Protein AF-A0A2V9JYY7-F1 (afdb_monomer)

Radius of gyration: 28.39 Å; Cα contacts (8 Å, |Δi|>4): 687; chains: 1; bounding box: 59×44×90 Å

Structure (mmCIF, N/CA/C/O backbone):
data_AF-A0A2V9JYY7-F1
#
_entry.id   AF-A0A2V9JYY7-F1
#
loop_
_atom_site.group_PDB
_atom_site.id
_atom_site.type_symbol
_atom_site.label_atom_id
_atom_site.label_alt_id
_atom_site.label_comp_id
_atom_site.label_asym_id
_atom_site.label_entity_id
_atom_site.label_seq_id
_atom_site.pdbx_PDB_ins_code
_atom_site.Cartn_x
_atom_site.Cartn_y
_atom_site.Cartn_z
_atom_site.occupancy
_atom_site.B_iso_or_equiv
_atom_site.auth_seq_id
_atom_site.auth_comp_id
_atom_site.auth_asym_id
_atom_site.auth_atom_id
_atom_site.pdbx_PDB_model_num
ATOM 1 N N . MET A 1 1 ? 20.150 -28.863 -40.008 1.00 50.25 1 MET A N 1
ATOM 2 C CA . MET A 1 1 ? 19.749 -27.794 -40.949 1.00 50.25 1 MET A CA 1
ATOM 3 C C . MET A 1 1 ? 20.993 -27.405 -41.739 1.00 50.25 1 MET A C 1
ATOM 5 O O . MET A 1 1 ? 22.044 -27.310 -41.120 1.00 50.25 1 MET A O 1
ATOM 9 N N . ALA A 1 2 ? 20.924 -27.303 -43.069 1.00 52.47 2 ALA A N 1
ATOM 10 C CA . ALA A 1 2 ? 22.084 -26.937 -43.887 1.00 52.47 2 ALA A CA 1
ATOM 11 C C . ALA A 1 2 ? 22.431 -25.455 -43.668 1.00 52.47 2 ALA A C 1
ATOM 13 O O . ALA A 1 2 ? 21.544 -24.608 -43.713 1.00 52.47 2 ALA A O 1
ATOM 14 N N . VAL A 1 3 ? 23.703 -25.168 -43.395 1.00 55.66 3 VAL A N 1
ATOM 15 C CA . VAL A 1 3 ? 24.223 -23.819 -43.147 1.00 55.66 3 VAL A CA 1
ATOM 16 C C . VAL A 1 3 ? 24.451 -23.151 -44.506 1.00 55.66 3 VAL A C 1
ATOM 18 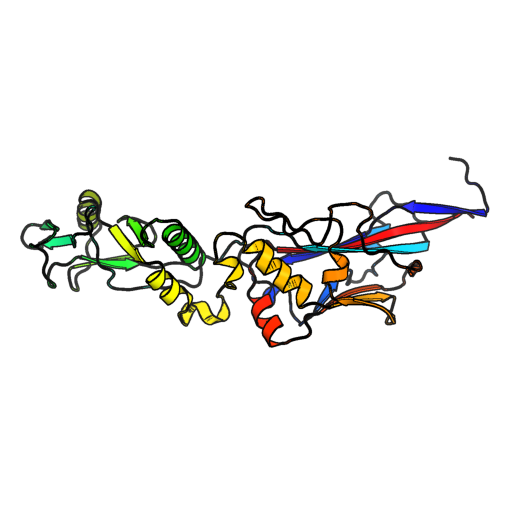O O . VAL A 1 3 ? 25.284 -23.616 -45.282 1.00 55.66 3 VAL A O 1
ATOM 21 N N . VAL A 1 4 ? 23.666 -22.121 -44.838 1.00 58.44 4 VAL A N 1
ATOM 22 C CA . VAL A 1 4 ? 23.800 -21.381 -46.104 1.00 58.44 4 VAL A CA 1
ATOM 23 C C . VAL A 1 4 ? 24.690 -20.165 -45.858 1.00 58.44 4 VAL A C 1
ATOM 25 O O . VAL A 1 4 ? 24.281 -19.228 -45.175 1.00 58.44 4 VAL A O 1
ATOM 28 N N . GLN A 1 5 ? 25.908 -20.192 -46.403 1.00 61.34 5 GLN A N 1
ATOM 29 C CA . GLN A 1 5 ? 26.869 -19.094 -46.270 1.00 61.34 5 GLN A CA 1
ATOM 30 C C . GLN A 1 5 ? 26.318 -17.798 -46.880 1.00 61.34 5 GLN A C 1
ATOM 32 O O . GLN A 1 5 ? 25.716 -17.814 -47.956 1.00 61.34 5 GLN A O 1
ATOM 37 N N . GLY A 1 6 ? 26.537 -16.672 -46.198 1.00 68.19 6 GLY A N 1
ATOM 38 C CA . GLY A 1 6 ? 26.119 -15.345 -46.669 1.00 68.19 6 GLY A CA 1
ATOM 39 C C . GLY A 1 6 ? 24.671 -14.962 -46.341 1.00 68.19 6 GLY A C 1
ATOM 40 O O . GLY A 1 6 ? 24.198 -13.923 -46.799 1.00 68.19 6 GLY A O 1
ATOM 41 N N . VAL A 1 7 ? 23.963 -15.764 -45.541 1.00 74.50 7 VAL A N 1
ATOM 42 C CA . VAL A 1 7 ? 22.634 -15.419 -45.017 1.00 74.50 7 VAL A CA 1
ATOM 43 C C . VAL A 1 7 ? 22.775 -14.819 -43.618 1.00 74.50 7 VAL A C 1
ATOM 45 O O . VAL A 1 7 ? 23.458 -15.374 -42.760 1.00 74.50 7 VAL A O 1
ATOM 48 N N . LYS A 1 8 ? 22.108 -13.687 -43.367 1.00 76.94 8 LYS A N 1
ATOM 49 C CA . LYS A 1 8 ? 21.974 -13.128 -42.017 1.00 76.94 8 LYS A CA 1
ATOM 50 C C . LYS A 1 8 ? 20.770 -13.766 -41.338 1.00 76.94 8 LYS A C 1
ATOM 52 O O . LYS A 1 8 ? 19.627 -13.482 -41.698 1.00 76.94 8 LYS A O 1
ATOM 57 N N . GLU A 1 9 ? 21.026 -14.630 -40.367 1.00 81.44 9 GLU A N 1
ATOM 58 C CA . GLU A 1 9 ? 19.964 -15.221 -39.561 1.00 81.44 9 GLU A CA 1
ATOM 59 C C . GLU A 1 9 ? 19.465 -14.208 -38.529 1.00 81.44 9 GLU A C 1
ATOM 61 O O . GLU A 1 9 ? 20.256 -13.513 -37.884 1.00 81.44 9 GLU A O 1
ATOM 66 N N . ARG A 1 10 ? 18.140 -14.132 -38.380 1.00 84.44 10 ARG A N 1
ATOM 67 C CA . ARG A 1 10 ? 17.458 -13.285 -37.401 1.00 84.44 10 ARG A CA 1
ATOM 68 C C . ARG A 1 10 ? 16.507 -14.142 -36.581 1.00 84.44 10 ARG A C 1
ATOM 70 O O . ARG A 1 10 ? 15.637 -14.797 -37.148 1.00 84.44 10 ARG A O 1
ATOM 77 N N . VAL A 1 11 ? 16.653 -14.105 -35.265 1.00 83.81 11 VAL A N 1
ATOM 78 C CA . VAL A 1 11 ? 15.741 -14.755 -34.322 1.00 83.81 11 VAL A CA 1
ATOM 79 C C . VAL A 1 11 ? 15.045 -13.669 -33.525 1.00 83.81 11 VAL A C 1
ATOM 81 O O . VAL A 1 11 ? 15.706 -12.857 -32.887 1.00 83.81 11 VAL A O 1
ATOM 84 N N . HIS A 1 12 ? 13.717 -13.626 -33.600 1.00 85.81 12 HIS A N 1
ATOM 85 C CA . HIS A 1 12 ? 12.917 -12.720 -32.779 1.00 85.81 12 HIS A CA 1
ATOM 86 C C . HIS A 1 12 ? 12.994 -13.184 -31.324 1.00 85.81 12 HIS A C 1
ATOM 88 O O . HIS A 1 12 ? 12.632 -14.322 -31.029 1.00 85.81 12 HIS A O 1
ATOM 94 N N . LEU A 1 13 ? 13.535 -12.342 -30.446 1.00 82.56 13 LEU A N 1
ATOM 95 C CA . LEU A 1 13 ? 13.724 -12.674 -29.037 1.00 82.56 13 LEU A CA 1
ATOM 96 C C . LEU A 1 13 ? 13.667 -11.385 -28.206 1.00 82.56 13 LEU A C 1
ATOM 98 O O . LEU A 1 13 ? 14.664 -10.662 -28.158 1.00 82.56 13 LEU A O 1
ATOM 102 N N . PRO A 1 14 ? 12.529 -11.072 -27.569 1.00 81.62 14 PRO A N 1
ATOM 103 C CA . PRO A 1 14 ? 12.467 -9.948 -26.650 1.00 81.62 14 PRO A CA 1
ATOM 104 C C . PRO A 1 14 ? 13.328 -10.233 -25.416 1.00 81.62 14 PRO A C 1
ATOM 106 O O . PRO A 1 14 ? 13.355 -11.355 -24.910 1.00 81.62 14 PRO A O 1
ATOM 109 N N . ILE A 1 15 ? 14.003 -9.202 -24.919 1.00 84.19 15 ILE A N 1
ATOM 110 C CA . ILE A 1 15 ? 14.722 -9.235 -23.643 1.00 84.19 15 ILE A CA 1
ATOM 111 C C . ILE A 1 15 ? 13.999 -8.338 -22.646 1.00 84.19 15 ILE A C 1
ATOM 113 O O . ILE A 1 15 ? 13.435 -7.310 -23.027 1.00 84.19 15 ILE A O 1
ATOM 117 N N . TYR A 1 16 ? 14.003 -8.723 -21.376 1.00 84.19 16 TYR A N 1
ATOM 118 C CA . TYR A 1 16 ? 13.342 -7.965 -20.325 1.00 84.19 16 TYR A CA 1
ATOM 119 C C . TYR A 1 16 ? 14.174 -7.937 -19.048 1.00 84.19 16 TYR A C 1
ATOM 121 O O . TYR A 1 16 ? 15.000 -8.821 -18.817 1.00 84.19 16 TYR A O 1
ATOM 129 N N . ASP A 1 17 ? 13.946 -6.906 -18.247 1.00 85.75 17 ASP A N 1
ATOM 130 C CA . ASP A 1 17 ? 14.450 -6.777 -16.885 1.00 85.75 17 ASP A CA 1
ATOM 131 C C . ASP A 1 17 ? 13.384 -6.099 -16.016 1.00 85.75 17 ASP A C 1
ATOM 133 O O . ASP A 1 17 ? 12.489 -5.428 -16.541 1.00 85.75 17 ASP A O 1
ATOM 137 N N . ALA A 1 18 ? 13.452 -6.309 -14.705 1.00 84.19 18 ALA A N 1
ATOM 138 C CA . ALA A 1 18 ? 12.399 -5.949 -13.772 1.00 84.19 18 ALA A CA 1
ATOM 139 C C . ALA A 1 18 ? 12.948 -5.348 -12.475 1.00 84.19 18 ALA A C 1
ATOM 141 O O . ALA A 1 18 ? 13.843 -5.910 -11.848 1.00 84.19 18 ALA A O 1
ATOM 142 N N . ALA A 1 19 ? 12.326 -4.259 -12.033 1.00 88.44 19 ALA A N 1
ATOM 143 C CA . ALA A 1 19 ? 12.411 -3.772 -10.666 1.00 88.44 19 ALA A CA 1
ATOM 144 C C . ALA A 1 19 ? 11.212 -4.327 -9.890 1.00 88.44 19 ALA A C 1
ATOM 146 O O . ALA A 1 19 ? 10.086 -4.326 -10.398 1.00 88.44 19 ALA A O 1
ATOM 147 N N . ARG A 1 20 ? 11.464 -4.832 -8.680 1.00 89.31 20 ARG A N 1
ATOM 148 C CA . ARG A 1 20 ? 10.444 -5.429 -7.817 1.00 89.31 20 ARG A CA 1
ATOM 149 C C . ARG A 1 20 ? 10.484 -4.782 -6.444 1.00 89.31 20 ARG A C 1
ATOM 151 O O . ARG A 1 20 ? 11.510 -4.868 -5.780 1.00 89.31 20 ARG A O 1
ATOM 158 N N . VAL A 1 21 ? 9.344 -4.251 -6.025 1.00 91.56 21 VAL A N 1
ATOM 159 C CA . VAL A 1 21 ? 9.031 -3.932 -4.631 1.00 91.56 21 VAL A CA 1
ATOM 160 C C . VAL A 1 21 ? 8.301 -5.139 -4.051 1.00 91.56 21 VAL A C 1
ATOM 162 O O . VAL A 1 21 ? 7.381 -5.670 -4.690 1.00 91.56 21 VAL A O 1
ATOM 165 N N . LYS A 1 22 ? 8.765 -5.659 -2.915 1.00 94.38 22 LYS A N 1
ATOM 166 C CA . LYS A 1 22 ? 8.118 -6.807 -2.265 1.00 94.38 22 LYS A CA 1
ATOM 167 C C . LYS A 1 22 ? 6.881 -6.340 -1.482 1.00 94.38 22 LYS A C 1
ATOM 169 O O . LYS A 1 22 ? 6.734 -5.141 -1.275 1.00 94.38 22 LYS A O 1
ATOM 174 N N . PRO A 1 23 ? 5.983 -7.260 -1.092 1.00 94.56 23 PRO A N 1
ATOM 175 C CA . PRO A 1 23 ? 4.979 -6.963 -0.072 1.00 94.56 23 PRO A CA 1
ATOM 176 C C . PRO A 1 23 ? 5.594 -6.275 1.145 1.00 94.56 23 PRO A C 1
ATOM 178 O O . PRO A 1 23 ? 6.731 -6.606 1.487 1.00 94.56 23 PRO A O 1
ATOM 181 N N . GLU A 1 24 ? 4.858 -5.345 1.755 1.00 95.31 24 GLU A N 1
ATOM 182 C CA . GLU A 1 24 ? 5.241 -4.603 2.968 1.00 95.31 24 GLU A CA 1
ATOM 183 C C . GLU A 1 24 ? 6.469 -3.679 2.825 1.00 95.31 24 GLU A C 1
ATOM 185 O O . GLU A 1 24 ? 6.762 -2.915 3.738 1.00 95.31 24 GLU A O 1
ATOM 190 N N . GLU A 1 25 ? 7.166 -3.698 1.683 1.00 95.25 25 GLU A N 1
ATOM 191 C CA . GLU A 1 25 ? 8.286 -2.802 1.377 1.00 95.25 25 GLU A CA 1
ATOM 192 C C . GL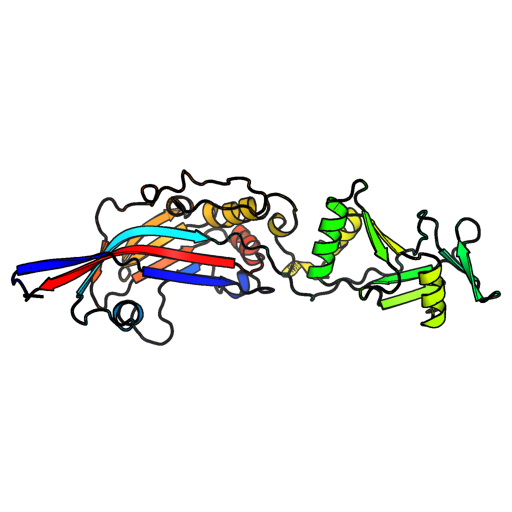U A 1 25 ? 7.796 -1.597 0.565 1.00 95.25 25 GLU A C 1
ATOM 194 O O . GLU A 1 25 ? 6.918 -1.712 -0.301 1.00 95.25 25 GLU A O 1
ATOM 199 N N . GLN A 1 26 ? 8.418 -0.443 0.792 1.00 94.50 26 GLN A N 1
ATOM 200 C CA . GLN A 1 26 ? 8.180 0.763 0.007 1.00 94.50 26 GLN A CA 1
ATOM 201 C C . GLN A 1 26 ? 9.077 0.831 -1.237 1.00 94.50 26 GLN A C 1
ATOM 203 O O . GLN A 1 26 ? 10.217 0.360 -1.258 1.00 94.50 26 GLN A O 1
ATOM 208 N N . LEU A 1 27 ? 8.610 1.498 -2.295 1.00 92.75 27 LEU A N 1
ATOM 209 C CA . LEU A 1 27 ? 9.392 1.727 -3.510 1.00 92.75 27 LEU A CA 1
ATOM 210 C C . LEU A 1 27 ? 10.687 2.499 -3.207 1.00 92.75 27 LEU A C 1
ATOM 212 O O . LEU A 1 27 ? 11.694 2.275 -3.880 1.00 92.75 27 LEU A O 1
ATOM 216 N N . GLY A 1 28 ? 10.690 3.359 -2.184 1.00 91.38 28 GLY A N 1
ATOM 217 C CA . GLY A 1 28 ? 11.877 4.060 -1.691 1.00 91.38 28 GLY A CA 1
ATOM 218 C C . GLY A 1 28 ? 13.012 3.149 -1.232 1.00 91.38 28 GLY A C 1
ATOM 219 O O . GLY A 1 28 ? 14.169 3.531 -1.371 1.00 91.38 28 GLY A O 1
ATOM 220 N N . GLU A 1 29 ? 12.711 1.929 -0.787 1.00 89.44 29 GLU A N 1
ATOM 221 C CA . GLU A 1 29 ? 13.721 0.937 -0.395 1.00 89.44 29 GLU A CA 1
ATOM 222 C C . GLU A 1 29 ? 14.400 0.273 -1.601 1.00 89.44 29 GLU A C 1
ATOM 224 O O . GLU A 1 29 ? 15.494 -0.276 -1.492 1.00 89.44 29 GLU A O 1
ATOM 229 N N . VAL A 1 30 ? 13.752 0.322 -2.768 1.00 84.62 30 VAL A N 1
ATOM 230 C CA . VAL A 1 30 ? 14.295 -0.166 -4.045 1.00 84.62 30 VAL A CA 1
ATOM 231 C C . VAL A 1 30 ? 14.937 0.980 -4.841 1.00 84.62 30 VAL A C 1
ATOM 233 O O . VAL A 1 30 ? 15.878 0.773 -5.611 1.00 84.62 30 VAL A O 1
ATOM 236 N N . LEU A 1 31 ? 14.431 2.204 -4.666 1.00 81.25 31 LEU A N 1
ATOM 237 C CA . LEU A 1 31 ? 14.920 3.445 -5.264 1.00 81.25 31 LEU A CA 1
ATOM 238 C C . LEU A 1 31 ? 15.978 4.126 -4.377 1.00 81.25 31 LEU A C 1
ATOM 240 O O . LEU A 1 31 ? 15.722 5.171 -3.781 1.00 81.25 31 LEU A O 1
ATOM 244 N N . ASP A 1 32 ? 17.217 3.626 -4.406 1.00 68.62 32 ASP A N 1
ATOM 245 C CA . ASP A 1 32 ? 18.370 4.293 -3.760 1.00 68.62 32 ASP A CA 1
ATOM 246 C C . ASP A 1 32 ? 18.679 5.694 -4.347 1.00 68.62 32 ASP A C 1
ATOM 248 O O . ASP A 1 32 ? 19.473 6.470 -3.810 1.00 68.62 32 ASP A O 1
ATOM 252 N N . SER A 1 33 ? 18.104 6.017 -5.510 1.00 84.00 33 SER A N 1
ATOM 253 C CA . SER A 1 33 ? 18.213 7.311 -6.191 1.00 84.00 33 SER A CA 1
ATOM 254 C C . SER A 1 33 ? 16.910 7.639 -6.918 1.00 84.00 33 SER A C 1
ATOM 256 O O . SER A 1 33 ? 16.036 6.791 -7.035 1.00 84.00 33 SER A O 1
ATOM 258 N N . ASN A 1 34 ? 16.813 8.817 -7.531 1.00 90.88 34 ASN A N 1
ATOM 259 C CA . ASN A 1 34 ? 15.686 9.208 -8.386 1.00 90.88 34 ASN A CA 1
ATOM 260 C C . ASN A 1 34 ? 15.573 8.417 -9.714 1.00 90.88 34 ASN A C 1
ATOM 262 O O . ASN A 1 34 ? 14.947 8.889 -10.660 1.00 90.88 34 ASN A O 1
ATOM 266 N N . THR A 1 35 ? 16.241 7.268 -9.834 1.00 92.00 35 THR A N 1
ATOM 267 C CA . THR A 1 35 ? 16.414 6.522 -11.082 1.00 92.00 35 THR A CA 1
ATOM 268 C C . THR A 1 35 ? 16.312 5.017 -10.838 1.00 92.00 35 THR A C 1
ATOM 270 O O . THR A 1 35 ? 17.168 4.439 -10.167 1.00 92.00 35 THR A O 1
ATOM 273 N N . LEU A 1 36 ? 15.338 4.362 -11.475 1.00 91.38 36 LEU A N 1
ATOM 274 C CA . LEU A 1 36 ? 15.331 2.908 -11.656 1.00 91.38 36 LEU A CA 1
ATOM 275 C C . LEU A 1 36 ? 16.246 2.559 -12.820 1.00 91.38 36 LEU A C 1
ATOM 277 O O . LEU A 1 36 ? 16.083 3.077 -13.927 1.00 91.38 36 LEU A O 1
ATOM 281 N N . LYS A 1 37 ? 17.195 1.660 -12.587 1.00 90.81 37 LYS A N 1
ATOM 282 C CA . LYS A 1 37 ? 18.128 1.210 -13.616 1.00 90.81 37 LYS A CA 1
ATOM 283 C C . LYS A 1 37 ? 17.818 -0.230 -13.983 1.00 90.81 37 LYS A C 1
ATOM 285 O O . LYS A 1 37 ? 17.763 -1.100 -13.125 1.00 90.81 37 LYS A O 1
ATOM 290 N N . PHE A 1 38 ? 17.698 -0.468 -15.278 1.00 89.06 38 PHE A N 1
ATOM 291 C CA . PHE A 1 38 ? 17.425 -1.768 -15.867 1.00 89.06 38 PHE A CA 1
ATOM 292 C C . PHE A 1 38 ? 18.591 -2.201 -16.737 1.00 89.06 38 PHE A C 1
ATOM 294 O O . PHE A 1 38 ? 19.336 -1.396 -17.313 1.00 89.06 38 PHE A O 1
ATOM 301 N N . PHE A 1 39 ? 18.730 -3.510 -16.847 1.00 86.31 39 PHE A N 1
ATOM 302 C CA . PHE A 1 39 ? 19.825 -4.199 -17.490 1.00 86.31 39 PHE A CA 1
ATOM 303 C C . PHE A 1 39 ? 21.172 -3.800 -16.882 1.00 86.31 39 PHE A C 1
ATOM 305 O O . PHE A 1 39 ? 22.168 -3.810 -17.586 1.00 86.31 39 PHE A O 1
ATOM 312 N N . VAL A 1 40 ? 21.250 -3.386 -15.611 1.00 77.75 40 VAL A N 1
ATOM 313 C CA . VAL A 1 40 ? 22.488 -3.002 -14.898 1.00 77.75 40 VAL A CA 1
ATOM 314 C C . VAL A 1 40 ? 23.032 -4.173 -14.083 1.00 77.75 40 VAL A C 1
ATOM 316 O O . VAL A 1 40 ? 22.722 -4.320 -12.918 1.00 77.75 40 VAL A O 1
ATOM 319 N N . ASP A 1 41 ? 23.820 -5.015 -14.751 1.00 64.75 41 ASP A N 1
ATOM 320 C CA . ASP A 1 41 ? 24.774 -6.002 -14.207 1.00 64.75 41 ASP A CA 1
ATOM 321 C C . ASP A 1 41 ? 24.683 -6.335 -12.696 1.00 64.75 41 ASP A C 1
ATOM 323 O O . ASP A 1 41 ? 25.145 -5.583 -11.836 1.00 64.75 41 ASP A O 1
ATOM 327 N N . VAL A 1 42 ? 24.182 -7.536 -12.395 1.00 51.94 42 VAL A N 1
ATOM 328 C CA . VAL A 1 42 ? 24.291 -8.184 -11.085 1.00 51.94 42 VAL A CA 1
ATOM 329 C C . VAL A 1 42 ? 25.521 -9.102 -11.152 1.00 51.94 42 VAL A C 1
ATOM 331 O O . VAL A 1 42 ? 25.460 -10.174 -11.748 1.00 51.94 42 VAL A O 1
ATOM 334 N N . GLN A 1 43 ? 26.635 -8.693 -10.534 1.00 45.81 43 GLN A N 1
ATOM 335 C CA . GLN A 1 43 ? 27.860 -9.500 -10.341 1.00 45.81 43 GLN A CA 1
ATOM 336 C C . GLN A 1 43 ? 28.828 -9.665 -11.539 1.00 45.81 43 GLN A C 1
ATOM 338 O O . GLN A 1 43 ? 29.356 -10.753 -11.778 1.00 45.81 43 GLN A O 1
ATOM 343 N N . GLY A 1 44 ? 29.180 -8.578 -12.228 1.00 41.28 44 GLY A N 1
ATOM 344 C CA . GLY A 1 44 ? 30.396 -8.521 -13.054 1.00 41.28 44 GLY A CA 1
ATOM 345 C C . GLY A 1 44 ? 30.319 -9.290 -14.376 1.00 41.28 44 GLY A C 1
ATOM 346 O O . GLY A 1 44 ? 31.343 -9.778 -14.862 1.00 41.28 44 GLY A O 1
ATOM 347 N N . LYS A 1 45 ? 29.124 -9.399 -14.967 1.00 41.28 45 LYS A N 1
ATOM 348 C CA . LYS A 1 45 ? 28.923 -9.882 -16.338 1.00 41.28 45 LYS A CA 1
ATOM 349 C C . LYS A 1 45 ? 28.197 -8.822 -17.160 1.00 41.28 45 LYS A C 1
ATOM 351 O O . LYS A 1 45 ? 27.057 -8.453 -16.889 1.00 41.28 45 LYS A O 1
ATOM 356 N N . THR A 1 46 ? 28.795 -8.405 -18.272 1.00 42.41 46 THR A N 1
ATOM 357 C CA . THR A 1 46 ? 28.137 -7.477 -19.198 1.00 42.41 46 THR A CA 1
ATOM 358 C C . THR A 1 46 ? 26.933 -8.129 -19.897 1.00 42.41 46 THR A C 1
ATOM 360 O O . THR A 1 46 ? 27.091 -8.931 -20.817 1.00 42.41 46 THR A O 1
ATOM 363 N N . LYS A 1 47 ? 25.729 -7.769 -19.434 1.00 52.19 47 LYS A N 1
ATOM 364 C CA . LYS A 1 47 ? 24.487 -7.294 -20.107 1.00 52.19 47 LYS A CA 1
ATOM 365 C C . LYS A 1 47 ? 23.923 -7.942 -21.386 1.00 52.19 47 LYS A C 1
ATOM 367 O O . LYS A 1 47 ? 22.738 -7.789 -21.653 1.00 52.19 47 LYS A O 1
ATOM 372 N N . LEU A 1 48 ? 24.693 -8.707 -22.146 1.00 50.03 48 LEU A N 1
ATOM 373 C CA . LEU A 1 48 ? 24.211 -9.595 -23.214 1.00 50.03 48 LEU A CA 1
ATOM 374 C C . LEU A 1 48 ? 24.639 -11.043 -22.947 1.00 50.03 48 LEU A C 1
ATOM 376 O O . LEU A 1 48 ? 23.977 -11.962 -23.403 1.00 50.03 48 LEU A O 1
ATOM 380 N N . GLU A 1 49 ? 25.693 -11.291 -22.167 1.00 45.81 49 GLU A N 1
ATOM 381 C CA . GLU A 1 49 ? 26.176 -12.656 -21.918 1.00 45.81 49 GLU A CA 1
ATOM 382 C C . GLU A 1 49 ? 25.231 -13.478 -21.033 1.00 45.81 49 GLU A C 1
ATOM 384 O O . GLU A 1 49 ? 24.983 -14.638 -21.339 1.00 45.81 49 GLU A O 1
ATOM 389 N N . THR A 1 50 ? 24.633 -12.896 -19.993 1.00 48.25 50 THR A N 1
ATOM 390 C CA . THR A 1 50 ? 23.672 -13.594 -19.118 1.00 48.25 50 THR A CA 1
ATOM 391 C C . THR A 1 50 ? 22.332 -13.872 -19.802 1.00 48.25 50 THR A C 1
ATOM 393 O O . THR A 1 50 ? 21.772 -14.946 -19.603 1.00 48.25 50 THR A O 1
ATOM 396 N N . ASN A 1 51 ? 21.859 -12.964 -20.664 1.00 46.62 51 ASN A N 1
ATOM 397 C CA . ASN A 1 51 ? 20.580 -13.115 -21.373 1.00 46.62 51 ASN A CA 1
ATOM 398 C C . ASN A 1 51 ? 20.700 -13.864 -22.717 1.00 46.62 51 ASN A C 1
ATOM 400 O O . ASN A 1 51 ? 19.731 -14.476 -23.154 1.00 46.62 51 ASN A O 1
ATOM 404 N N . LEU A 1 52 ? 21.878 -13.889 -23.359 1.00 49.56 52 LEU A N 1
ATOM 405 C CA . LEU A 1 52 ? 22.115 -14.643 -24.603 1.00 49.56 52 LEU A CA 1
ATOM 406 C C . LEU A 1 52 ? 22.787 -16.000 -24.417 1.00 49.56 52 LEU A C 1
ATOM 408 O O . LEU A 1 52 ? 22.796 -16.789 -25.358 1.00 49.56 52 LEU A O 1
ATOM 412 N N . GLN A 1 53 ? 23.356 -16.284 -23.244 1.00 46.19 53 GLN A N 1
ATOM 413 C CA . GLN A 1 53 ? 23.791 -17.635 -22.871 1.00 46.19 53 GLN A CA 1
ATOM 414 C C . GLN A 1 53 ? 22.768 -18.351 -21.979 1.00 46.19 53 GLN A C 1
ATOM 416 O O . GLN A 1 53 ? 23.097 -19.381 -21.388 1.00 46.19 53 GLN A O 1
ATOM 421 N N . ALA A 1 54 ? 21.527 -17.849 -21.886 1.00 44.72 54 ALA A N 1
ATOM 422 C CA . ALA A 1 54 ? 20.425 -18.626 -21.331 1.00 44.72 54 ALA A CA 1
ATOM 423 C C . ALA A 1 54 ? 20.368 -19.976 -22.071 1.00 44.72 54 ALA A C 1
ATOM 425 O O . ALA A 1 54 ? 20.379 -20.026 -23.306 1.00 44.72 54 ALA A O 1
ATOM 426 N N . ALA A 1 55 ? 20.429 -21.066 -21.304 1.00 39.78 55 ALA A N 1
ATOM 427 C CA . ALA A 1 55 ? 20.710 -22.413 -21.787 1.00 39.78 55 ALA A CA 1
ATOM 428 C C . ALA A 1 55 ? 19.836 -22.791 -23.002 1.00 39.78 55 ALA A C 1
ATOM 430 O O . ALA A 1 55 ? 18.642 -23.040 -22.864 1.00 39.78 55 ALA A O 1
ATOM 431 N N . GLY A 1 56 ? 20.443 -22.827 -24.196 1.00 46.69 56 GLY A N 1
ATOM 432 C CA . GLY A 1 56 ? 19.775 -23.179 -25.458 1.00 46.69 56 GLY A CA 1
ATOM 433 C C . GLY A 1 56 ? 19.937 -22.165 -26.598 1.00 46.69 56 GLY A C 1
ATOM 434 O O . GLY A 1 56 ? 19.688 -22.521 -27.750 1.00 46.69 56 GLY A O 1
ATOM 435 N N . LEU A 1 57 ? 20.394 -20.938 -26.325 1.00 52.00 57 LEU A N 1
ATOM 436 C CA . LEU A 1 57 ? 20.705 -19.949 -27.365 1.00 52.00 57 LEU A CA 1
ATOM 437 C C . LEU A 1 57 ? 22.081 -20.223 -27.999 1.00 52.00 57 LEU A C 1
ATOM 439 O O . LEU A 1 57 ? 23.077 -20.470 -27.319 1.00 52.00 57 LEU A O 1
ATOM 443 N N . LEU A 1 58 ? 22.123 -20.237 -29.335 1.00 51.59 58 LEU A N 1
ATOM 444 C CA . LEU A 1 58 ? 23.309 -20.615 -30.108 1.00 51.59 58 LEU A CA 1
ATOM 445 C C . LEU A 1 58 ? 24.475 -19.633 -29.842 1.00 51.59 58 LEU A C 1
ATOM 447 O O . LEU A 1 58 ? 24.277 -18.424 -29.959 1.00 51.59 58 LEU A O 1
ATOM 451 N N . PRO A 1 59 ? 25.712 -20.110 -29.595 1.00 55.09 59 PRO A N 1
ATOM 452 C CA . PRO A 1 59 ? 26.873 -19.299 -29.179 1.00 55.09 59 PRO A CA 1
ATOM 453 C C . PRO A 1 59 ? 27.406 -18.283 -30.219 1.00 55.09 59 PRO A C 1
ATOM 455 O O . PRO A 1 59 ? 28.474 -17.700 -30.029 1.00 55.09 59 PRO A O 1
ATOM 458 N N . HIS A 1 60 ? 26.678 -18.054 -31.316 1.00 62.38 60 HIS A N 1
ATOM 459 C CA . HIS A 1 60 ? 27.125 -17.316 -32.503 1.00 62.38 60 HIS A CA 1
ATOM 460 C C . HIS A 1 60 ? 26.362 -16.011 -32.775 1.00 62.38 60 HIS A C 1
ATOM 462 O O . HIS A 1 60 ? 26.593 -15.395 -33.812 1.00 62.38 60 HIS A O 1
ATOM 468 N N . PHE A 1 61 ? 25.430 -15.595 -31.915 1.00 64.81 61 PHE A N 1
ATOM 469 C CA . PHE A 1 61 ? 24.754 -14.309 -32.098 1.00 64.81 61 PHE A CA 1
ATOM 470 C C . PHE A 1 61 ? 25.659 -13.135 -31.701 1.00 64.81 61 PHE A C 1
ATOM 472 O O . PHE A 1 61 ? 26.268 -13.148 -30.630 1.00 64.81 61 PHE A O 1
ATOM 479 N N . ASN A 1 62 ? 25.753 -12.137 -32.587 1.00 73.12 62 ASN A N 1
ATOM 480 C CA . ASN A 1 62 ? 26.740 -11.054 -32.497 1.00 73.12 62 ASN A CA 1
ATOM 481 C C . ASN A 1 62 ? 26.124 -9.682 -32.208 1.00 73.12 62 ASN A C 1
ATOM 483 O O . ASN A 1 62 ? 26.808 -8.836 -31.646 1.00 73.12 62 ASN A O 1
ATOM 487 N N . THR A 1 63 ? 24.858 -9.458 -32.563 1.00 83.38 63 THR A N 1
ATOM 488 C CA . THR A 1 63 ? 24.211 -8.149 -32.394 1.00 83.38 63 THR A CA 1
ATOM 489 C C . THR A 1 63 ? 22.732 -8.340 -32.076 1.00 83.38 63 THR A C 1
ATOM 491 O O . THR A 1 63 ? 22.063 -9.155 -32.725 1.00 83.38 63 THR A O 1
ATOM 494 N N . PHE A 1 64 ? 22.219 -7.572 -31.116 1.00 88.19 64 PHE A N 1
ATOM 495 C CA . PHE A 1 64 ? 20.790 -7.414 -30.870 1.00 88.19 64 PHE A CA 1
ATOM 496 C C . PHE A 1 64 ? 20.273 -6.175 -31.605 1.00 88.19 64 PHE A C 1
ATOM 498 O O . PHE A 1 64 ? 20.795 -5.075 -31.456 1.00 88.19 64 PHE A O 1
ATOM 505 N N . GLU A 1 65 ? 19.255 -6.366 -32.433 1.00 91.00 65 GLU A N 1
ATOM 506 C CA . GLU A 1 65 ? 18.570 -5.317 -33.177 1.00 91.00 65 GLU A CA 1
ATOM 507 C C . GLU A 1 65 ? 17.277 -4.956 -32.437 1.00 91.00 65 GLU A C 1
ATOM 509 O O . GLU A 1 65 ? 16.230 -5.561 -32.688 1.00 91.00 65 GLU A O 1
ATOM 514 N N . ALA A 1 66 ? 17.349 -3.987 -31.523 1.00 90.50 66 ALA A N 1
ATOM 515 C CA . ALA A 1 66 ? 16.192 -3.483 -30.795 1.00 90.50 66 ALA A CA 1
ATOM 516 C C . ALA A 1 66 ? 15.316 -2.639 -31.732 1.00 90.50 66 ALA A C 1
ATOM 518 O O . ALA A 1 66 ? 15.795 -1.732 -32.413 1.00 90.50 66 ALA A O 1
ATOM 519 N N . ARG A 1 67 ? 14.021 -2.945 -31.785 1.00 90.88 67 ARG A N 1
ATOM 520 C CA . ARG A 1 67 ? 13.048 -2.295 -32.678 1.00 90.88 67 ARG A CA 1
ATOM 521 C C . ARG A 1 67 ? 11.891 -1.638 -31.950 1.00 90.88 67 ARG A C 1
ATOM 523 O O . ARG A 1 67 ? 11.192 -0.820 -32.545 1.00 90.88 67 ARG A O 1
ATOM 530 N N . ALA A 1 68 ? 11.655 -2.030 -30.711 1.00 88.69 68 ALA A N 1
ATOM 531 C CA . ALA A 1 68 ? 10.576 -1.509 -29.903 1.00 88.69 68 ALA A CA 1
ATOM 532 C C . ALA A 1 68 ? 10.936 -1.600 -28.421 1.00 88.69 68 ALA A C 1
ATOM 534 O O . ALA A 1 68 ? 11.743 -2.440 -28.018 1.00 88.69 68 ALA A O 1
ATOM 535 N N . MET A 1 69 ? 10.310 -0.748 -27.617 1.00 87.38 69 MET A N 1
ATOM 536 C CA . MET A 1 69 ? 10.437 -0.764 -26.162 1.00 87.38 69 MET A CA 1
ATOM 537 C C . MET A 1 69 ? 9.064 -0.659 -25.513 1.00 87.38 69 MET A C 1
ATOM 539 O O . MET A 1 69 ? 8.184 0.036 -26.023 1.00 87.38 69 MET A O 1
ATOM 543 N N . ARG A 1 70 ? 8.900 -1.361 -24.392 1.00 84.38 70 ARG A N 1
ATOM 544 C CA . ARG A 1 70 ? 7.719 -1.300 -23.533 1.00 84.38 70 ARG A CA 1
ATOM 545 C C . ARG A 1 70 ? 8.135 -1.113 -22.088 1.00 84.38 70 ARG A C 1
ATOM 547 O O . ARG A 1 70 ? 9.110 -1.728 -21.658 1.00 84.38 70 ARG A O 1
ATOM 554 N N . VAL A 1 71 ? 7.349 -0.330 -21.365 1.00 83.62 71 VAL A N 1
ATOM 555 C CA . VAL A 1 71 ? 7.372 -0.281 -19.904 1.00 83.62 71 VAL A CA 1
ATOM 556 C C . VAL A 1 71 ? 6.048 -0.855 -19.423 1.00 83.62 71 VAL A C 1
ATOM 558 O O . VAL A 1 71 ? 4.989 -0.416 -19.864 1.00 83.62 71 VAL A O 1
ATOM 561 N N . VAL A 1 72 ? 6.113 -1.873 -18.575 1.00 79.06 72 VAL A N 1
ATOM 562 C CA . VAL A 1 72 ? 4.946 -2.510 -17.960 1.00 79.06 72 VAL A CA 1
ATOM 563 C C . VAL A 1 72 ? 5.039 -2.266 -16.469 1.00 79.06 72 VAL A C 1
ATOM 565 O O . VAL A 1 72 ? 6.109 -2.425 -15.894 1.00 79.06 72 VAL A O 1
ATOM 568 N N . VAL A 1 73 ? 3.936 -1.886 -15.848 1.00 80.75 73 VAL A N 1
ATOM 569 C CA . VAL A 1 73 ? 3.853 -1.714 -14.402 1.00 80.75 73 VAL A CA 1
ATOM 570 C C . VAL A 1 73 ? 2.670 -2.542 -13.931 1.00 80.75 73 VAL A C 1
ATOM 572 O O . VAL A 1 73 ? 1.610 -2.493 -14.555 1.00 80.75 73 VAL A O 1
ATOM 575 N N . SER A 1 74 ? 2.865 -3.346 -12.894 1.00 76.62 74 SER A N 1
ATOM 576 C CA . SER A 1 74 ? 1.797 -4.166 -12.334 1.00 76.62 74 SER A CA 1
ATOM 577 C C . SER A 1 74 ? 0.806 -3.335 -11.530 1.00 76.62 74 SER A C 1
ATOM 579 O O . SER A 1 74 ? 1.190 -2.382 -10.860 1.00 76.62 74 SER A O 1
ATOM 581 N N . ASP A 1 75 ? -0.440 -3.780 -11.531 1.00 73.69 75 ASP A N 1
ATOM 582 C CA . ASP A 1 75 ? -1.575 -3.251 -10.776 1.00 73.69 75 ASP A CA 1
ATOM 583 C C . ASP A 1 75 ? -1.936 -4.132 -9.569 1.00 73.69 75 ASP A C 1
ATOM 585 O O . ASP A 1 75 ? -3.082 -4.126 -9.131 1.00 73.69 75 ASP A O 1
ATOM 589 N N . LEU A 1 76 ? -0.980 -4.922 -9.067 1.00 80.75 76 LEU A N 1
ATOM 590 C CA . LEU A 1 76 ? -1.220 -5.814 -7.935 1.00 80.75 76 LEU A CA 1
ATOM 591 C C . LEU A 1 76 ? -1.642 -5.001 -6.696 1.00 80.75 76 LEU A C 1
ATOM 593 O O . LEU A 1 76 ? -1.103 -3.908 -6.486 1.00 80.75 76 LEU A O 1
ATOM 597 N N . PRO A 1 77 ? -2.575 -5.526 -5.886 1.00 84.44 77 PRO A N 1
ATOM 598 C CA . PRO A 1 77 ? -3.008 -4.859 -4.669 1.00 84.44 77 PRO A CA 1
ATOM 599 C C . PRO A 1 77 ? -1.836 -4.780 -3.692 1.00 84.44 77 PRO A C 1
ATOM 601 O O . PRO A 1 77 ? -1.028 -5.706 -3.607 1.00 84.44 77 PRO A O 1
ATOM 604 N N . ALA A 1 78 ? -1.722 -3.643 -3.012 1.00 90.69 78 ALA A N 1
ATOM 605 C CA . ALA A 1 78 ? -0.650 -3.390 -2.062 1.00 90.69 78 ALA A CA 1
ATOM 606 C C . ALA A 1 78 ? -0.827 -4.238 -0.797 1.00 90.69 78 ALA A C 1
ATOM 608 O O . ALA A 1 78 ? -1.949 -4.519 -0.382 1.00 90.69 78 ALA A O 1
ATOM 609 N N . GLU A 1 79 ? 0.288 -4.606 -0.178 1.00 93.00 79 GLU A N 1
ATOM 610 C CA . GLU A 1 79 ? 0.343 -5.256 1.127 1.00 93.00 79 GLU A CA 1
ATOM 611 C C . GLU A 1 79 ? 1.123 -4.331 2.066 1.00 93.00 79 GLU A C 1
ATOM 613 O O . GLU A 1 79 ? 2.240 -3.913 1.744 1.00 93.00 79 GLU A O 1
ATOM 618 N N . PHE A 1 80 ? 0.522 -3.990 3.204 1.00 95.44 80 PHE A N 1
ATOM 619 C CA . PHE A 1 80 ? 1.080 -3.043 4.16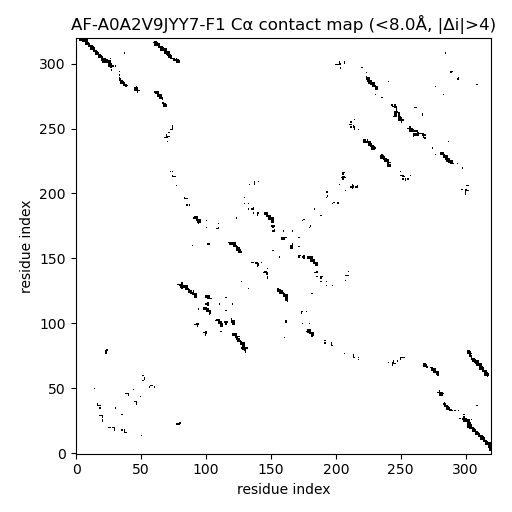7 1.00 95.44 80 PHE A CA 1
ATOM 620 C C . PHE A 1 80 ? 1.665 -3.782 5.375 1.00 95.44 80 PHE A C 1
ATOM 622 O O . PHE A 1 80 ? 1.126 -4.818 5.766 1.00 95.44 80 PHE A O 1
ATOM 629 N N . PRO A 1 81 ? 2.748 -3.271 5.981 1.00 95.75 81 PRO A N 1
ATOM 630 C CA . PRO A 1 81 ? 3.296 -3.849 7.199 1.00 95.75 81 PRO A CA 1
ATOM 631 C C . PRO A 1 81 ? 2.325 -3.688 8.379 1.00 95.75 81 PRO A C 1
ATOM 633 O O . PRO A 1 81 ? 1.542 -2.742 8.439 1.00 95.75 81 PRO A O 1
ATOM 636 N N . ALA A 1 82 ? 2.426 -4.582 9.363 1.00 93.88 82 ALA A N 1
ATOM 637 C CA . ALA A 1 82 ? 1.711 -4.441 10.636 1.00 93.88 82 ALA A CA 1
ATOM 638 C C . ALA A 1 82 ? 2.311 -3.346 11.542 1.00 93.88 82 ALA A C 1
ATOM 640 O O . ALA A 1 82 ? 1.680 -2.916 12.495 1.00 93.88 82 ALA A O 1
ATOM 641 N N . GLU A 1 83 ? 3.533 -2.897 11.258 1.00 92.31 83 GLU A N 1
ATOM 642 C CA . GLU A 1 83 ? 4.231 -1.852 12.007 1.00 92.31 83 GLU A CA 1
ATOM 643 C C . GLU A 1 83 ? 4.468 -0.632 11.110 1.00 92.31 83 GLU A C 1
ATOM 645 O O . GLU A 1 83 ? 4.722 -0.804 9.913 1.00 92.31 83 GLU A O 1
ATOM 650 N N . PRO A 1 84 ? 4.476 0.594 11.658 1.00 92.44 84 PRO A N 1
ATOM 651 C CA . PRO A 1 84 ? 4.225 0.952 13.054 1.00 92.44 84 PRO A CA 1
ATOM 652 C C . PRO A 1 84 ? 2.747 0.790 13.438 1.00 92.44 84 PRO A C 1
ATOM 654 O O . PRO A 1 84 ? 1.891 0.604 12.572 1.00 92.44 84 PRO A O 1
ATOM 657 N N . THR A 1 85 ? 2.460 0.866 14.737 1.00 93.31 85 THR A N 1
ATOM 658 C CA . THR A 1 85 ? 1.099 0.815 15.278 1.00 93.31 85 THR A CA 1
ATOM 659 C C . THR A 1 85 ? 0.646 2.175 15.814 1.00 93.31 85 THR A C 1
ATOM 661 O O . THR A 1 85 ? 1.443 2.955 16.342 1.00 93.31 85 THR A O 1
ATOM 664 N N . ALA A 1 86 ? -0.650 2.463 15.697 1.00 92.88 86 ALA A N 1
ATOM 665 C CA . ALA A 1 86 ? -1.305 3.566 16.393 1.00 92.88 86 ALA A CA 1
ATOM 666 C C . ALA A 1 86 ? -2.153 3.035 17.547 1.00 92.88 86 ALA A C 1
ATOM 668 O O . ALA A 1 86 ? -2.880 2.050 17.401 1.00 92.88 86 ALA A O 1
ATOM 669 N N . THR A 1 87 ? -2.073 3.717 18.691 1.00 93.31 87 THR A N 1
ATOM 670 C CA . THR A 1 87 ? -2.734 3.299 19.931 1.00 93.31 87 THR A CA 1
ATOM 671 C C . THR A 1 87 ? -3.742 4.342 20.412 1.00 93.31 87 THR A C 1
ATOM 673 O O . THR A 1 87 ? -3.432 5.121 21.319 1.00 93.31 87 THR A O 1
ATOM 676 N N . PRO A 1 88 ? -4.935 4.440 19.802 1.00 91.25 88 PRO A N 1
ATOM 677 C CA . PRO A 1 88 ? -5.975 5.296 20.344 1.00 91.25 88 PRO A CA 1
ATOM 678 C C . PRO A 1 88 ? -6.472 4.717 21.673 1.00 91.25 88 PRO A C 1
ATOM 680 O O . PRO A 1 88 ? -6.990 3.600 21.760 1.00 91.25 88 PRO A O 1
ATOM 683 N N . ASP A 1 89 ? -6.298 5.516 22.717 1.00 92.75 89 ASP A N 1
ATOM 684 C CA . ASP A 1 89 ? -6.698 5.182 24.075 1.00 92.75 89 ASP A CA 1
ATOM 685 C C . ASP A 1 89 ? -8.155 5.560 24.351 1.00 92.75 89 ASP A C 1
ATOM 687 O O . ASP A 1 89 ? -8.750 6.403 23.674 1.00 92.75 89 ASP A O 1
ATOM 691 N N . ASP A 1 90 ? -8.709 4.943 25.395 1.00 94.81 90 ASP A N 1
ATOM 692 C CA . ASP A 1 90 ? -9.997 5.294 25.995 1.00 94.81 90 ASP A CA 1
ATOM 693 C C . ASP A 1 90 ? -11.199 5.302 25.027 1.00 94.81 90 ASP A C 1
ATOM 695 O O . ASP A 1 90 ? -12.170 6.042 25.220 1.00 94.81 90 ASP A O 1
ATOM 699 N N . GLN A 1 91 ? -11.186 4.431 24.015 1.00 97.25 91 GLN A N 1
ATOM 700 C CA . GLN A 1 91 ? -12.286 4.304 23.062 1.00 97.25 91 GLN A CA 1
ATOM 701 C C . GLN A 1 91 ? -13.552 3.787 23.760 1.00 97.25 91 GLN A C 1
ATOM 703 O O . GLN A 1 91 ? -13.488 2.795 24.493 1.00 97.25 91 GLN A O 1
ATOM 708 N N . PRO A 1 92 ? -14.715 4.439 23.584 1.00 97.12 92 PRO A N 1
ATOM 709 C CA . PRO A 1 92 ? -15.935 4.047 24.275 1.00 97.12 92 PRO A CA 1
AT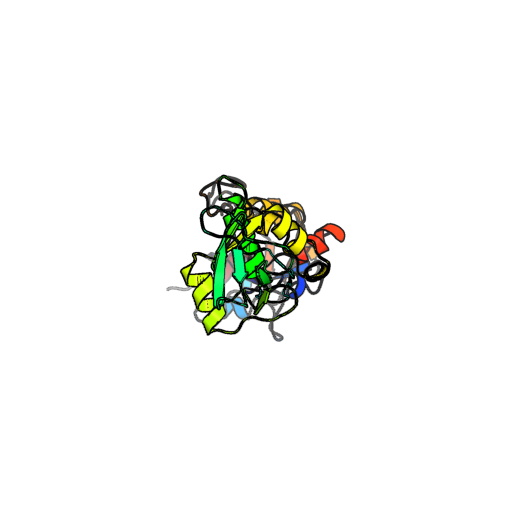OM 710 C C . PRO A 1 92 ? -16.448 2.701 23.759 1.00 97.12 92 PRO A C 1
ATOM 712 O O . PRO A 1 92 ? -16.610 2.506 22.556 1.00 97.12 92 PRO A O 1
ATOM 715 N N . VAL A 1 93 ? -16.779 1.791 24.678 1.00 97.75 93 VAL A N 1
ATOM 716 C CA . VAL A 1 93 ? -17.399 0.510 24.321 1.00 97.75 93 VAL A CA 1
ATOM 717 C C . VAL A 1 93 ? -18.921 0.646 24.365 1.00 97.75 93 VAL A C 1
ATOM 719 O O . VAL A 1 93 ? -19.496 1.106 25.359 1.00 97.75 93 VAL A O 1
ATOM 722 N N . THR A 1 94 ? -19.588 0.229 23.292 1.00 97.81 94 THR A N 1
ATOM 723 C CA . THR A 1 94 ? -21.047 0.281 23.129 1.00 97.81 94 THR A CA 1
ATOM 724 C C . THR A 1 94 ? -21.645 -1.112 22.920 1.00 97.81 94 THR A C 1
ATOM 726 O O . THR A 1 94 ? -20.913 -2.075 22.702 1.00 97.81 94 THR A O 1
ATOM 729 N N . ASP A 1 95 ? -22.964 -1.249 23.078 1.00 96.62 95 ASP A N 1
ATOM 730 C CA . ASP A 1 95 ? -23.712 -2.465 22.742 1.00 96.62 95 ASP A CA 1
ATOM 731 C C . ASP A 1 95 ? -24.158 -2.476 21.268 1.00 96.62 95 ASP A C 1
ATOM 733 O O . ASP A 1 95 ? -23.903 -1.543 20.511 1.00 96.62 95 ASP A O 1
ATOM 737 N N . GLY A 1 96 ? -24.868 -3.527 20.848 1.00 93.31 96 GLY A N 1
ATOM 738 C CA . GLY A 1 96 ? -25.378 -3.649 19.475 1.00 93.31 96 GLY A CA 1
ATOM 739 C C . GLY A 1 96 ? -26.428 -2.606 19.052 1.00 93.31 96 GLY A C 1
ATOM 740 O O . GLY A 1 96 ? -26.792 -2.589 17.881 1.00 93.31 96 GLY A O 1
ATOM 741 N N . ASP A 1 97 ? -26.917 -1.762 19.971 1.00 94.81 97 ASP A N 1
ATOM 742 C CA . ASP A 1 97 ? -27.793 -0.616 19.682 1.00 94.81 97 ASP A CA 1
ATOM 743 C C . ASP A 1 97 ? -27.036 0.731 19.818 1.00 94.81 97 ASP A C 1
ATOM 745 O O . ASP A 1 97 ? -27.671 1.773 20.023 1.00 94.81 97 ASP A O 1
ATOM 749 N N . ASP A 1 98 ? -25.699 0.706 19.799 1.00 95.31 98 ASP A N 1
ATOM 750 C CA . ASP A 1 98 ? -24.790 1.848 19.982 1.00 95.31 98 ASP A CA 1
ATOM 751 C C . ASP A 1 98 ? -24.990 2.594 21.316 1.00 95.31 98 ASP A C 1
ATOM 753 O O . ASP A 1 98 ? -24.698 3.787 21.457 1.00 95.31 98 ASP A O 1
ATOM 757 N N . LYS A 1 99 ? -25.507 1.908 22.345 1.00 96.19 99 LYS A N 1
ATOM 758 C CA . LYS A 1 99 ? -25.622 2.483 23.692 1.00 96.19 99 LYS A CA 1
ATOM 759 C C . LYS A 1 99 ? -24.336 2.218 24.458 1.00 96.19 99 LYS A C 1
ATOM 761 O O . LYS A 1 99 ? -23.821 1.105 24.401 1.00 96.19 99 LYS A O 1
ATOM 766 N N . PRO A 1 100 ? -23.846 3.181 25.257 1.00 96.62 100 PRO A N 1
ATOM 767 C CA . PRO A 1 100 ? -22.644 2.966 26.047 1.00 96.62 100 PRO A CA 1
ATOM 768 C C . PRO A 1 100 ? -22.829 1.776 26.991 1.00 96.62 100 PRO A C 1
ATOM 770 O O . PRO A 1 100 ? -23.904 1.600 27.587 1.00 96.62 100 PRO A O 1
ATOM 773 N N . LEU A 1 101 ? -21.764 0.991 27.137 1.00 97.38 101 LEU A N 1
ATOM 774 C CA . LEU A 1 101 ? -21.646 -0.066 28.127 1.00 97.38 101 LEU A CA 1
ATOM 775 C C . LEU A 1 101 ? -20.927 0.444 29.374 1.00 97.38 101 LEU A C 1
ATOM 777 O O . LEU A 1 101 ? -20.030 1.287 29.336 1.00 97.38 101 LEU A O 1
ATOM 781 N N . GLY A 1 102 ? -21.335 -0.095 30.515 1.00 97.00 102 GLY A N 1
ATOM 782 C CA . GLY A 1 102 ? -20.668 0.112 31.784 1.00 97.00 102 GLY A CA 1
ATOM 783 C C . GLY A 1 102 ? -20.533 -1.179 32.576 1.00 97.00 102 GLY A C 1
ATOM 784 O O . GLY A 1 102 ? -21.243 -2.150 32.325 1.00 97.00 102 GLY A O 1
ATOM 785 N N . PHE A 1 103 ? -19.648 -1.192 33.566 1.00 97.06 103 PHE A N 1
ATOM 786 C CA . PHE A 1 103 ? -19.470 -2.317 34.478 1.00 97.06 103 PHE A CA 1
ATOM 787 C C . PHE A 1 103 ? -19.736 -1.878 35.916 1.00 97.06 103 PHE A C 1
ATOM 789 O O . PHE A 1 103 ? -19.002 -1.077 36.497 1.00 97.06 103 PHE A O 1
ATOM 796 N N . ASP A 1 104 ? -20.787 -2.415 36.524 1.00 95.81 104 ASP A N 1
ATOM 797 C CA . ASP A 1 104 ? -21.071 -2.173 37.933 1.00 95.81 104 ASP A CA 1
ATOM 798 C C . ASP A 1 104 ? -20.207 -3.096 38.800 1.00 95.81 104 ASP A C 1
ATOM 800 O O . ASP A 1 104 ? -20.472 -4.291 38.937 1.00 95.81 104 ASP A O 1
ATOM 804 N N . THR A 1 105 ? -19.172 -2.527 39.418 1.00 90.19 105 THR A N 1
ATOM 805 C CA . THR A 1 105 ? -18.245 -3.244 40.306 1.00 90.19 105 THR A CA 1
ATOM 806 C C . THR A 1 105 ? -18.905 -3.755 41.588 1.00 90.19 105 THR A C 1
ATOM 808 O O . THR A 1 105 ? -18.402 -4.703 42.190 1.00 90.19 105 THR A O 1
ATOM 811 N N . GLY A 1 106 ? -20.040 -3.181 42.001 1.00 92.31 106 GLY A N 1
ATOM 812 C CA . GLY A 1 106 ? -20.797 -3.632 43.166 1.00 92.31 106 GLY A CA 1
ATOM 813 C C . GLY A 1 106 ? -21.602 -4.902 42.894 1.00 92.31 106 GLY A C 1
ATOM 814 O O . GLY A 1 106 ? -21.721 -5.754 43.776 1.00 92.31 106 GLY A O 1
ATOM 815 N N . THR A 1 107 ? -22.140 -5.048 41.680 1.00 93.56 107 THR A N 1
ATOM 816 C CA . THR A 1 107 ? -22.928 -6.228 41.283 1.00 93.56 107 THR A CA 1
ATOM 817 C C . THR A 1 107 ? -22.163 -7.227 40.416 1.00 93.56 107 THR A C 1
ATOM 819 O O . THR A 1 107 ? -22.618 -8.363 40.272 1.00 93.56 107 THR A O 1
ATOM 822 N N . GLY A 1 108 ? -21.011 -6.835 39.867 1.00 94.12 108 GLY A N 1
ATOM 823 C CA . GLY A 1 108 ? -20.218 -7.639 38.938 1.00 94.12 108 GLY A CA 1
ATOM 824 C C . GLY A 1 108 ? -20.918 -7.860 37.597 1.00 94.12 108 GLY A C 1
ATOM 825 O O . GLY A 1 108 ? -20.773 -8.931 37.012 1.00 94.12 108 GLY A O 1
ATOM 826 N N . LYS A 1 109 ? -21.737 -6.900 37.147 1.00 96.19 109 LYS A N 1
ATOM 827 C CA . LYS A 1 109 ? -22.555 -7.015 35.931 1.00 96.19 109 LYS A CA 1
ATOM 828 C C . LYS A 1 109 ? -22.290 -5.876 34.958 1.00 96.19 109 LYS A C 1
ATOM 830 O O . LYS A 1 109 ? -22.065 -4.739 35.367 1.00 96.19 109 LYS A O 1
ATOM 835 N N . VAL A 1 110 ? -22.421 -6.190 33.673 1.00 96.31 110 VAL A N 1
ATOM 836 C CA . VAL A 1 110 ? -22.492 -5.189 32.607 1.00 96.31 110 VAL A CA 1
ATOM 837 C C . VAL A 1 110 ? -23.853 -4.490 32.666 1.00 96.31 110 VAL A C 1
ATOM 839 O O . VAL A 1 110 ? -24.891 -5.130 32.855 1.00 96.31 110 VAL A O 1
ATOM 842 N N . VAL A 1 111 ? -23.844 -3.168 32.539 1.00 96.69 111 VAL A N 1
ATOM 843 C CA . VAL A 1 111 ? -25.018 -2.291 32.484 1.00 96.69 111 VAL A CA 1
ATOM 844 C C . VAL A 1 111 ? -24.984 -1.488 31.185 1.00 96.69 111 VAL A C 1
ATOM 846 O O . VAL A 1 111 ? -23.906 -1.218 30.667 1.00 96.69 111 VAL A O 1
ATOM 849 N N . THR A 1 112 ? -26.145 -1.102 30.650 1.00 95.88 112 THR A N 1
ATOM 850 C CA . THR A 1 112 ? -26.235 -0.412 29.350 1.00 95.88 112 THR A CA 1
ATOM 851 C C . THR A 1 112 ? -27.061 0.874 29.434 1.00 95.88 112 THR A C 1
ATOM 853 O O . THR A 1 112 ? -27.908 1.045 30.325 1.00 95.88 112 THR A O 1
ATOM 856 N N . GLY A 1 113 ? -26.809 1.803 28.509 1.00 92.44 113 GLY A N 1
ATOM 857 C CA . GLY A 1 113 ? -27.617 3.007 28.314 1.00 92.44 113 GLY A CA 1
ATOM 858 C C . GLY A 1 113 ? -27.628 3.945 29.525 1.00 92.44 113 GLY A C 1
ATOM 859 O O . GLY A 1 113 ? -26.585 4.360 30.019 1.00 92.44 113 GLY A O 1
ATOM 860 N N . THR A 1 114 ? -28.814 4.305 30.028 1.00 92.69 114 THR A N 1
ATOM 861 C CA . THR A 1 114 ? -28.973 5.354 31.060 1.00 92.69 114 THR A CA 1
ATOM 862 C C . THR A 1 114 ? -28.371 5.016 32.425 1.00 92.69 114 THR A C 1
ATOM 864 O O . THR A 1 114 ? -28.291 5.890 33.283 1.00 92.69 114 THR A O 1
ATOM 867 N N . ASN A 1 115 ? -27.990 3.758 32.656 1.00 92.38 115 ASN A N 1
ATOM 868 C CA . ASN A 1 115 ? -27.332 3.329 33.893 1.00 92.38 115 ASN A CA 1
ATOM 869 C C . ASN A 1 115 ? -25.800 3.468 33.828 1.00 92.38 115 ASN A C 1
ATOM 871 O O . ASN A 1 115 ? -25.113 3.179 34.812 1.00 92.38 115 ASN A O 1
ATOM 875 N N . VAL A 1 116 ? -25.267 3.898 32.681 1.00 94.50 116 VAL A N 1
ATOM 876 C CA . VAL A 1 116 ? -23.848 4.191 32.503 1.00 94.50 116 VAL A CA 1
ATOM 877 C C . VAL A 1 116 ? -23.564 5.632 32.915 1.00 94.50 116 VAL A C 1
ATOM 879 O O . VAL A 1 116 ? -24.261 6.578 32.558 1.00 94.50 116 VAL A O 1
ATOM 882 N N . THR A 1 117 ? -22.521 5.782 33.712 1.00 94.69 117 THR A N 1
ATOM 883 C CA . THR A 1 117 ? -21.969 7.017 34.258 1.00 94.69 117 THR A CA 1
ATOM 884 C C . THR A 1 117 ? -20.477 7.048 33.933 1.00 94.69 117 THR A C 1
ATOM 886 O O . THR A 1 117 ? -19.882 6.007 33.674 1.00 94.69 117 THR A O 1
ATOM 889 N N . ALA A 1 118 ? -19.826 8.207 34.030 1.00 90.81 118 ALA A N 1
ATOM 890 C CA . ALA A 1 118 ? -18.381 8.301 33.787 1.00 90.81 118 ALA A CA 1
ATOM 891 C C . ALA A 1 118 ? -17.525 7.411 34.718 1.00 90.81 118 ALA A C 1
ATOM 893 O O . ALA A 1 118 ? -16.394 7.080 34.394 1.00 90.81 118 ALA A O 1
ATOM 894 N N . ALA A 1 119 ? -18.041 7.030 35.894 1.00 93.44 119 ALA A N 1
ATOM 895 C CA . ALA A 1 119 ? -17.303 6.204 36.852 1.00 93.44 119 ALA A CA 1
ATOM 896 C C . ALA A 1 119 ? -17.374 4.701 36.544 1.00 93.44 119 ALA A C 1
ATOM 898 O O . ALA A 1 119 ? -16.544 3.942 37.037 1.00 93.44 119 ALA A O 1
ATOM 899 N N . ASN A 1 120 ? -18.385 4.270 35.789 1.00 95.81 120 ASN A N 1
ATOM 900 C CA . ASN A 1 120 ? -18.581 2.871 35.429 1.00 95.81 120 ASN A CA 1
ATOM 901 C C . ASN A 1 120 ? -18.596 2.641 33.915 1.00 95.81 120 ASN A C 1
ATOM 903 O O . ASN A 1 120 ? -18.858 1.513 33.519 1.00 95.81 120 ASN A O 1
ATOM 907 N N . SER A 1 121 ? -18.339 3.656 33.086 1.00 96.94 121 SER A N 1
ATOM 908 C CA . SER A 1 121 ? -18.218 3.508 31.634 1.00 96.94 121 SER A CA 1
ATOM 909 C C . SER A 1 121 ? -17.038 2.616 31.287 1.00 96.94 121 SER A C 1
ATOM 911 O O . SER A 1 121 ? -15.960 2.770 31.868 1.00 96.94 121 SER A O 1
ATOM 913 N N . ILE A 1 122 ? -17.262 1.697 30.351 1.00 97.88 122 ILE A N 1
ATOM 914 C CA . ILE A 1 122 ? -16.210 0.843 29.817 1.00 97.88 122 ILE A CA 1
ATOM 915 C C . ILE A 1 122 ? -15.536 1.574 28.655 1.00 97.88 122 ILE A C 1
ATOM 917 O O . ILE A 1 122 ? -16.214 2.031 27.732 1.00 97.88 122 ILE A O 1
ATOM 921 N N . THR A 1 123 ? -14.212 1.666 28.709 1.00 98.06 123 THR A N 1
ATOM 922 C CA . THR A 1 123 ? -13.365 2.131 27.608 1.00 98.06 123 THR A CA 1
ATOM 923 C C . THR A 1 123 ? -12.363 1.048 27.227 1.00 98.06 123 THR A C 1
ATOM 925 O O . THR A 1 123 ? -12.123 0.116 27.998 1.00 98.06 123 THR A O 1
ATOM 928 N N . ALA A 1 124 ? -11.794 1.139 26.034 1.00 97.50 124 ALA A N 1
ATOM 929 C CA . ALA A 1 124 ? -10.788 0.211 25.549 1.00 97.50 124 ALA A CA 1
ATOM 930 C C . ALA A 1 124 ? -9.656 0.958 24.841 1.00 97.50 124 ALA A C 1
ATOM 932 O O . ALA A 1 124 ? -9.898 1.922 24.120 1.00 97.50 124 ALA A O 1
ATOM 933 N N . SER A 1 125 ? -8.429 0.492 25.046 1.00 96.88 125 SER A N 1
ATOM 934 C CA . SER A 1 125 ? -7.280 0.882 24.235 1.00 96.88 125 SER A CA 1
ATOM 935 C C . SER A 1 125 ? -7.097 -0.164 23.147 1.00 96.88 125 SER A C 1
ATOM 937 O O . SER A 1 125 ? -7.069 -1.370 23.429 1.00 96.88 125 SER A O 1
ATOM 939 N N . ILE A 1 126 ? -6.978 0.301 21.911 1.00 96.31 126 ILE A N 1
ATOM 940 C CA . ILE A 1 126 ? -6.680 -0.551 20.762 1.00 96.31 126 ILE A CA 1
ATOM 941 C C . ILE A 1 126 ? -5.281 -0.240 20.248 1.00 96.31 126 ILE A C 1
ATOM 943 O O . ILE A 1 126 ? -4.766 0.850 20.466 1.00 96.31 126 ILE A O 1
ATOM 947 N N . GLU A 1 127 ? -4.671 -1.204 19.579 1.00 96.38 127 GLU A N 1
ATOM 948 C CA . GLU A 1 127 ? -3.414 -1.037 18.860 1.00 96.38 127 GLU A CA 1
ATOM 949 C C . GLU A 1 127 ? -3.639 -1.547 17.442 1.00 96.38 127 GLU A C 1
ATOM 951 O O . GLU A 1 127 ? -3.945 -2.724 17.243 1.00 96.38 127 GLU A O 1
ATOM 956 N N . LEU A 1 128 ? -3.538 -0.634 16.481 1.00 96.31 128 LEU A N 1
ATOM 957 C CA . LEU A 1 128 ? -3.802 -0.893 15.074 1.00 96.31 128 LEU A CA 1
ATOM 958 C C . LEU A 1 128 ? -2.507 -0.752 14.289 1.00 96.31 128 LEU A C 1
ATOM 960 O O . LEU A 1 128 ? -1.913 0.328 14.281 1.00 96.31 128 LEU A O 1
ATOM 964 N N . GLY A 1 129 ? -2.084 -1.827 13.626 1.00 96.19 129 GLY A N 1
ATOM 965 C CA . GLY A 1 129 ? -1.018 -1.759 12.635 1.00 96.19 129 GLY A CA 1
ATOM 966 C C . GLY A 1 129 ? -1.446 -1.009 11.381 1.00 96.19 129 GLY A C 1
ATOM 967 O O . GLY A 1 129 ? -2.641 -0.824 11.144 1.00 96.19 129 GLY A O 1
ATOM 968 N N . LEU A 1 130 ? -0.488 -0.600 10.541 1.00 95.81 130 LEU A N 1
ATOM 969 C CA . LEU A 1 130 ? -0.812 0.084 9.283 1.00 95.81 130 LEU A CA 1
ATOM 970 C C . LEU A 1 130 ? -1.737 -0.765 8.392 1.00 95.81 130 LEU A C 1
ATOM 972 O O . LEU A 1 130 ? -2.706 -0.233 7.857 1.00 95.81 130 LEU A O 1
ATOM 976 N N . SER A 1 131 ? -1.488 -2.073 8.263 1.00 95.69 131 SER A N 1
ATOM 977 C CA . SER A 1 131 ? -2.387 -2.990 7.541 1.00 95.69 131 SER A CA 1
ATOM 978 C C . SER A 1 131 ? -3.815 -2.964 8.080 1.00 95.69 131 SER A C 1
ATOM 980 O O . SER A 1 131 ? -4.759 -2.773 7.318 1.00 95.69 131 SER A O 1
ATOM 982 N N . ASP A 1 132 ? -3.962 -3.091 9.397 1.00 95.94 132 ASP A N 1
ATOM 983 C CA . ASP A 1 132 ? -5.264 -3.185 10.058 1.00 95.94 132 ASP A CA 1
ATOM 984 C C . ASP A 1 132 ? -6.028 -1.868 9.933 1.00 95.94 132 ASP A C 1
ATOM 986 O O . ASP A 1 132 ? -7.228 -1.850 9.669 1.00 95.94 132 ASP A O 1
ATOM 990 N N . LEU A 1 133 ? -5.316 -0.749 10.074 1.00 96.06 133 LEU A N 1
ATOM 991 C CA . LEU A 1 133 ? -5.868 0.588 9.940 1.00 96.06 133 LEU A CA 1
ATOM 992 C C . LEU A 1 133 ? -6.417 0.835 8.530 1.00 96.06 133 LEU A C 1
ATOM 994 O O . LEU A 1 133 ? -7.518 1.368 8.389 1.00 96.06 133 LEU A O 1
ATOM 998 N N . ILE A 1 134 ? -5.683 0.424 7.489 1.00 95.19 134 ILE A N 1
ATOM 999 C CA . ILE A 1 134 ? -6.144 0.535 6.099 1.00 95.19 134 ILE A CA 1
ATOM 1000 C C . ILE A 1 134 ? -7.365 -0.357 5.857 1.00 95.19 134 ILE A C 1
ATOM 1002 O O . ILE A 1 134 ? -8.342 0.107 5.265 1.00 95.19 134 ILE A O 1
ATOM 1006 N N . ASP A 1 135 ? -7.349 -1.597 6.347 1.00 94.62 135 ASP A N 1
ATOM 1007 C CA . ASP A 1 135 ? -8.466 -2.532 6.193 1.00 94.62 135 ASP A CA 1
ATOM 1008 C C . ASP A 1 135 ? -9.734 -2.029 6.900 1.00 94.62 135 ASP A C 1
ATOM 1010 O O . ASP A 1 135 ? -10.832 -2.092 6.341 1.00 94.62 135 ASP A O 1
ATOM 1014 N N . LEU A 1 136 ? -9.603 -1.494 8.117 1.00 96.25 136 LEU A N 1
ATOM 1015 C CA . LEU A 1 136 ? -10.707 -0.893 8.867 1.00 96.25 136 LEU A CA 1
ATOM 1016 C C . LEU A 1 136 ? -11.232 0.372 8.183 1.00 96.25 136 LEU A C 1
ATOM 1018 O O . LEU A 1 136 ? -12.445 0.560 8.094 1.00 96.25 136 LEU A O 1
ATOM 1022 N N . LEU A 1 137 ? -10.344 1.216 7.648 1.00 95.75 137 LEU A N 1
ATOM 1023 C CA . LEU A 1 137 ? -10.732 2.422 6.916 1.00 95.75 137 LEU A CA 1
ATOM 1024 C C . LEU A 1 137 ? -11.503 2.078 5.636 1.00 95.75 137 LEU A C 1
ATOM 1026 O O . LEU A 1 137 ? -12.500 2.727 5.319 1.00 95.75 137 LEU A O 1
ATOM 1030 N N . GLN A 1 138 ? -11.082 1.042 4.909 1.00 93.19 138 GLN A N 1
ATOM 1031 C CA . GLN A 1 138 ? -11.817 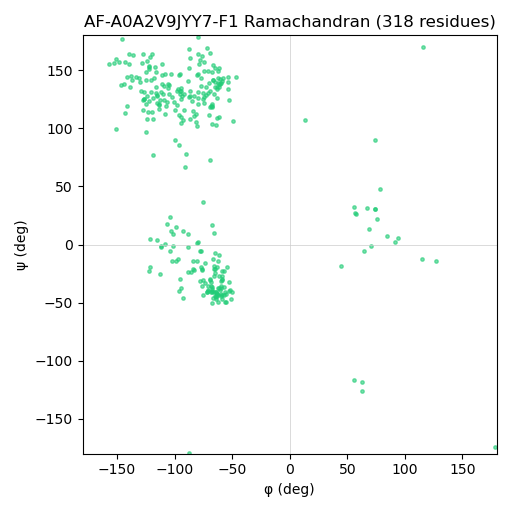0.553 3.741 1.00 93.19 138 GLN A CA 1
ATOM 1032 C C . GLN A 1 138 ? -13.195 0.009 4.134 1.00 93.19 138 GLN A C 1
ATOM 1034 O O . GLN A 1 138 ? -14.188 0.376 3.510 1.00 93.19 138 GLN A O 1
ATOM 1039 N N . GLN A 1 139 ? -13.281 -0.785 5.206 1.00 94.88 139 GLN A N 1
ATOM 1040 C CA . GLN A 1 139 ? -14.559 -1.283 5.725 1.00 94.88 139 GLN A CA 1
ATOM 1041 C C . GLN A 1 139 ? -15.509 -0.150 6.130 1.00 94.88 139 GLN A C 1
ATOM 1043 O O . GLN A 1 139 ? -16.692 -0.205 5.793 1.00 94.88 139 GLN A O 1
ATOM 1048 N N . ALA A 1 140 ? -14.998 0.887 6.800 1.00 95.94 140 ALA A N 1
ATOM 1049 C CA . ALA A 1 140 ? -15.782 2.060 7.177 1.00 95.94 140 ALA A CA 1
ATOM 1050 C C . ALA A 1 140 ? -16.276 2.838 5.947 1.00 95.94 140 ALA A C 1
ATOM 1052 O O . ALA A 1 140 ? -17.430 3.245 5.893 1.00 95.94 140 ALA A O 1
ATOM 1053 N N . ARG A 1 141 ? -15.441 3.002 4.915 1.00 93.31 141 ARG A N 1
ATOM 1054 C CA . ARG A 1 141 ? -15.827 3.690 3.668 1.00 93.31 141 ARG A CA 1
ATOM 1055 C C . ARG A 1 141 ? -16.836 2.908 2.826 1.00 93.31 141 ARG A C 1
ATOM 1057 O O . ARG A 1 141 ? -17.638 3.517 2.118 1.00 93.31 141 ARG A O 1
ATOM 1064 N N . ASP A 1 142 ? -16.790 1.581 2.887 1.00 92.38 142 ASP A N 1
ATOM 1065 C CA . ASP A 1 142 ? -17.742 0.703 2.203 1.00 92.38 142 ASP A CA 1
ATOM 1066 C C . ASP A 1 142 ? -19.072 0.558 2.970 1.00 92.38 142 ASP A C 1
ATOM 1068 O O . ASP A 1 142 ? -20.068 0.084 2.404 1.00 92.38 142 ASP A O 1
ATOM 1072 N N . SER A 1 143 ? -19.123 0.969 4.243 1.00 95.31 143 SER A N 1
ATOM 1073 C CA . SER A 1 143 ? -20.349 0.982 5.038 1.00 95.31 143 SER A CA 1
ATOM 1074 C C . SER A 1 143 ? -21.248 2.175 4.678 1.00 95.31 143 SER A C 1
ATOM 1076 O O . SER A 1 143 ? -20.836 3.165 4.075 1.00 95.31 143 SER A O 1
ATOM 1078 N N . ASN A 1 144 ? -22.546 2.076 4.985 1.00 96.06 144 ASN A N 1
ATOM 1079 C CA . ASN A 1 144 ? -23.510 3.120 4.596 1.00 96.06 144 ASN A CA 1
ATOM 1080 C C . ASN A 1 144 ? -23.443 4.364 5.492 1.00 96.06 144 ASN A C 1
ATOM 1082 O O . ASN A 1 144 ? -23.983 5.412 5.135 1.00 96.06 144 ASN A O 1
ATOM 1086 N N . ASP A 1 145 ? -22.876 4.211 6.679 1.00 96.56 145 ASP A N 1
ATOM 1087 C CA . ASP A 1 145 ? -22.820 5.193 7.752 1.00 96.56 145 ASP A CA 1
ATOM 1088 C C . ASP A 1 145 ? -21.402 5.713 8.011 1.00 96.56 145 ASP A C 1
ATOM 1090 O O . ASP A 1 145 ? -21.251 6.620 8.827 1.00 96.56 145 ASP A O 1
ATOM 1094 N N . GLY A 1 146 ? -20.394 5.207 7.292 1.00 96.62 146 GLY A N 1
ATOM 1095 C CA . GLY A 1 146 ? -19.010 5.657 7.429 1.00 96.62 146 GLY A CA 1
ATOM 1096 C C . GLY A 1 146 ? -18.335 5.131 8.691 1.00 96.62 146 GLY A C 1
ATOM 1097 O O . GLY A 1 146 ? -17.398 5.752 9.177 1.00 96.62 146 GLY A O 1
ATOM 1098 N N . THR A 1 147 ? -18.833 4.036 9.273 1.00 97.62 147 THR A N 1
ATOM 1099 C CA . THR A 1 147 ? -18.278 3.453 10.500 1.00 97.62 147 THR A CA 1
ATOM 1100 C C . THR A 1 147 ? -17.891 1.990 10.330 1.00 97.62 147 THR A C 1
ATOM 1102 O O . THR A 1 147 ? -18.387 1.297 9.435 1.00 97.62 147 THR A O 1
ATOM 1105 N N . VAL A 1 148 ? -16.995 1.525 11.198 1.00 97.88 148 VAL A N 1
ATOM 1106 C CA . VAL A 1 148 ? -16.632 0.118 11.359 1.00 97.88 148 VAL A CA 1
ATOM 1107 C C . VAL A 1 148 ? -16.693 -0.266 12.833 1.00 97.88 148 VAL A C 1
ATOM 1109 O O . VAL A 1 148 ? -16.290 0.494 13.714 1.00 97.88 148 VAL A O 1
ATOM 1112 N N . ASP A 1 149 ? -17.206 -1.464 13.094 1.00 97.81 149 ASP A N 1
ATOM 1113 C CA . ASP A 1 149 ? -17.317 -2.025 14.433 1.00 97.81 149 ASP A CA 1
ATOM 1114 C C . ASP A 1 149 ? -16.184 -3.026 14.688 1.00 97.81 149 ASP A C 1
ATOM 1116 O O . ASP A 1 149 ? -16.067 -4.032 13.986 1.00 97.81 149 ASP A O 1
ATOM 1120 N N . ILE A 1 150 ? -15.400 -2.794 15.738 1.00 97.50 150 ILE A N 1
ATOM 1121 C CA . ILE A 1 150 ? -14.426 -3.747 16.274 1.00 97.50 150 ILE A CA 1
ATOM 1122 C C . ILE A 1 150 ? -15.095 -4.500 17.433 1.00 97.50 150 ILE A C 1
ATOM 1124 O O . ILE A 1 150 ? -15.391 -3.892 18.471 1.00 97.50 150 ILE A O 1
ATOM 1128 N N . PRO A 1 151 ? -15.374 -5.807 17.293 1.00 97.25 151 PRO A N 1
ATOM 1129 C CA . PRO A 1 151 ? -16.013 -6.575 18.351 1.00 97.25 151 PRO A CA 1
ATOM 1130 C C . PRO A 1 151 ? -15.086 -6.732 19.561 1.00 97.25 151 PRO A C 1
ATOM 1132 O O . PRO A 1 151 ? -13.868 -6.845 19.438 1.00 97.25 151 PRO A O 1
ATOM 1135 N N . MET A 1 152 ? -15.666 -6.800 20.759 1.00 96.31 152 MET A N 1
ATOM 1136 C CA . MET A 1 152 ? -14.883 -7.120 21.951 1.00 96.31 152 MET A CA 1
ATOM 1137 C C . MET A 1 152 ? -14.252 -8.515 21.845 1.00 96.31 152 MET A C 1
ATOM 1139 O O . MET A 1 152 ? -14.915 -9.482 21.470 1.00 96.31 152 MET A O 1
ATOM 1143 N N . GLY A 1 153 ? -12.972 -8.611 22.213 1.00 90.75 153 GLY A N 1
ATOM 1144 C CA . GLY A 1 153 ? -12.175 -9.834 22.091 1.00 90.75 153 GLY A CA 1
ATOM 1145 C C . GLY A 1 153 ? -11.409 -9.964 20.773 1.00 90.75 153 GLY A C 1
ATOM 1146 O O . GLY A 1 153 ? -10.751 -10.984 20.585 1.00 90.75 153 GLY A O 1
ATOM 1147 N N . ASP A 1 154 ? -11.488 -8.963 19.893 1.00 95.31 154 ASP A N 1
ATOM 1148 C CA . ASP A 1 154 ? -10.599 -8.850 18.738 1.00 95.31 154 ASP A CA 1
ATOM 1149 C C . ASP A 1 154 ? -9.136 -8.621 19.171 1.00 95.31 154 ASP A C 1
ATOM 1151 O O . ASP A 1 154 ? -8.874 -8.040 20.230 1.00 95.31 154 ASP A O 1
ATOM 1155 N N . ASP A 1 155 ? -8.185 -9.058 18.343 1.00 94.25 155 ASP A N 1
ATOM 1156 C CA . ASP A 1 155 ? -6.743 -8.981 18.605 1.00 94.25 155 ASP A CA 1
ATOM 1157 C C . ASP A 1 155 ? -6.230 -7.525 18.648 1.00 94.25 155 ASP A C 1
ATOM 1159 O O . ASP A 1 155 ? -5.170 -7.247 19.234 1.00 94.25 155 ASP A O 1
ATOM 1163 N N . PHE A 1 156 ? -7.003 -6.587 18.085 1.00 94.12 156 PHE A N 1
ATOM 1164 C CA . PHE A 1 156 ? -6.751 -5.145 18.169 1.00 94.12 156 PHE A CA 1
ATOM 1165 C C . PHE A 1 156 ? -6.889 -4.596 19.594 1.00 94.12 156 PHE A C 1
ATOM 1167 O O . PHE A 1 156 ? -6.252 -3.599 19.929 1.00 94.12 156 PHE A O 1
ATOM 1174 N N . ILE A 1 157 ? -7.697 -5.222 20.455 1.00 95.00 157 ILE A N 1
ATOM 1175 C CA . ILE A 1 157 ? -7.993 -4.711 21.798 1.00 95.00 157 ILE A CA 1
ATOM 1176 C C . ILE A 1 157 ? -6.895 -5.140 22.769 1.00 95.00 157 ILE A C 1
ATOM 1178 O O . ILE A 1 157 ? -6.743 -6.323 23.074 1.00 95.00 157 ILE A O 1
ATOM 1182 N N . LYS A 1 158 ? -6.144 -4.170 23.301 1.00 95.75 158 LYS A N 1
ATOM 1183 C CA . LYS A 1 158 ? -5.034 -4.443 24.227 1.00 95.75 158 LYS A CA 1
ATOM 1184 C C . LYS A 1 158 ? -5.457 -4.399 25.679 1.00 95.75 158 LYS A C 1
ATOM 1186 O O . LYS A 1 158 ? -5.125 -5.304 26.442 1.00 95.75 158 LYS A O 1
ATOM 1191 N N . GLU A 1 159 ? -6.213 -3.377 26.059 1.00 96.12 159 GLU A N 1
ATOM 1192 C CA . GLU A 1 159 ? -6.662 -3.202 27.436 1.00 96.12 159 GLU A CA 1
ATOM 1193 C C . GLU A 1 159 ? -8.098 -2.686 27.473 1.00 96.12 159 GLU A C 1
ATOM 1195 O O . GLU A 1 159 ? -8.511 -1.883 26.640 1.00 96.12 159 GLU A O 1
ATOM 1200 N N . VAL A 1 160 ? -8.869 -3.143 28.461 1.00 97.06 160 VAL A N 1
ATOM 1201 C CA . VAL A 1 160 ? -10.256 -2.718 28.677 1.00 97.06 160 VAL A CA 1
ATOM 1202 C C . VAL A 1 160 ? -10.375 -2.192 30.092 1.00 97.06 160 VAL A C 1
ATOM 1204 O O . VAL A 1 160 ? -10.017 -2.881 31.048 1.00 97.06 160 VAL A O 1
ATOM 1207 N N . HIS A 1 161 ? -10.903 -0.988 30.236 1.00 97.25 161 HIS A N 1
ATOM 1208 C CA . HIS A 1 161 ? -10.943 -0.256 31.487 1.00 97.25 161 HIS A CA 1
ATOM 1209 C C . HIS A 1 161 ? -12.362 0.106 31.897 1.00 97.25 161 HIS A C 1
ATOM 1211 O O . HIS A 1 161 ? -13.262 0.269 31.080 1.00 97.25 161 HIS A O 1
ATOM 1217 N N . VAL A 1 162 ? -12.550 0.256 33.206 1.00 96.62 162 VAL A N 1
ATOM 1218 C CA . VAL A 1 162 ? -13.711 0.907 33.812 1.00 96.62 162 VAL A CA 1
ATOM 1219 C C . VAL A 1 162 ? -13.196 2.028 34.692 1.00 96.62 162 VAL A C 1
ATOM 1221 O O . VAL A 1 162 ? -12.577 1.786 35.738 1.00 96.62 162 VAL A O 1
ATOM 1224 N N . GLY A 1 163 ? -13.398 3.264 34.240 1.00 91.12 163 GLY A N 1
ATOM 1225 C CA . GLY A 1 163 ? -12.642 4.397 34.763 1.00 91.12 163 GLY A CA 1
ATOM 1226 C C . GLY A 1 163 ? -11.142 4.123 34.619 1.00 91.12 163 GLY A C 1
ATOM 1227 O O . GLY A 1 163 ? -10.652 3.948 33.518 1.00 91.12 163 GLY A O 1
ATOM 1228 N N . THR A 1 164 ? -10.413 4.023 35.732 1.00 91.44 164 THR A N 1
ATOM 1229 C CA . THR A 1 164 ? -8.961 3.751 35.724 1.00 91.44 164 THR A CA 1
ATOM 1230 C C . THR A 1 164 ? -8.601 2.296 36.041 1.00 91.44 164 THR A C 1
ATOM 1232 O O . THR A 1 164 ? -7.450 2.003 36.356 1.00 91.44 164 THR A O 1
ATOM 1235 N N . THR A 1 165 ? -9.584 1.394 36.110 1.00 95.75 165 THR A N 1
ATOM 1236 C CA . THR A 1 165 ? -9.368 0.006 36.546 1.00 95.75 165 THR A CA 1
ATOM 1237 C C . THR A 1 165 ? -9.455 -0.937 35.359 1.00 95.75 165 THR A C 1
ATOM 1239 O O . THR A 1 165 ? -10.517 -1.029 34.749 1.00 95.75 165 THR A O 1
ATOM 1242 N N . ALA A 1 166 ? -8.373 -1.659 35.066 1.00 96.88 166 ALA A N 1
ATOM 1243 C CA . ALA A 1 166 ? -8.366 -2.690 34.034 1.00 96.88 166 ALA A CA 1
ATOM 1244 C C . ALA A 1 166 ? -9.296 -3.856 34.411 1.00 96.88 166 ALA A C 1
ATOM 1246 O O . ALA A 1 166 ? -9.306 -4.327 35.556 1.00 96.88 166 ALA A O 1
ATOM 1247 N N . LEU A 1 167 ? -10.080 -4.318 33.443 1.00 96.69 167 LEU A N 1
ATOM 1248 C CA . LEU A 1 167 ? -10.906 -5.513 33.544 1.00 96.69 167 LEU A CA 1
ATOM 1249 C C . LEU A 1 167 ? -10.057 -6.767 33.316 1.00 96.69 167 LEU A C 1
ATOM 1251 O O . LEU A 1 167 ? -9.129 -6.767 32.517 1.00 96.69 167 LEU A O 1
ATOM 1255 N N . ASN A 1 168 ? -10.387 -7.855 34.012 1.00 96.62 168 ASN A N 1
ATOM 1256 C CA . ASN A 1 168 ? -9.788 -9.166 33.746 1.00 96.62 168 ASN A CA 1
ATOM 1257 C C . ASN A 1 168 ? -10.549 -9.939 32.654 1.00 96.62 168 ASN A C 1
ATOM 1259 O O . ASN A 1 168 ? -11.691 -9.608 32.338 1.00 96.62 168 ASN A O 1
ATOM 1263 N N . ASP A 1 169 ? -9.964 -11.031 32.156 1.00 96.19 169 ASP A N 1
ATOM 1264 C CA . ASP A 1 169 ? -10.519 -11.858 31.071 1.00 96.19 169 ASP A CA 1
ATOM 1265 C C . ASP A 1 169 ? -11.967 -12.310 31.309 1.00 96.19 169 ASP A C 1
ATOM 1267 O O . ASP A 1 169 ? -12.788 -12.313 30.395 1.00 96.19 169 ASP A O 1
ATOM 1271 N N . ALA A 1 170 ? -12.320 -12.670 32.549 1.00 96.50 170 ALA A N 1
ATOM 1272 C CA . ALA A 1 170 ? -13.681 -13.096 32.870 1.00 96.50 170 ALA A CA 1
ATOM 1273 C C . ALA A 1 170 ? -14.678 -11.931 32.772 1.00 96.50 170 ALA A C 1
ATOM 1275 O O . ALA A 1 170 ? -15.815 -12.124 32.350 1.00 96.50 170 ALA A O 1
ATOM 1276 N N . GLN A 1 171 ? -14.259 -10.722 33.151 1.00 97.12 171 GLN A N 1
ATOM 1277 C CA . GLN A 1 171 ? -15.069 -9.513 33.007 1.00 97.12 171 GLN A CA 1
ATOM 1278 C C . GLN A 1 171 ? -15.173 -9.087 31.541 1.00 97.12 171 GLN A C 1
ATOM 1280 O O . GLN A 1 171 ? -16.268 -8.746 31.108 1.00 97.12 171 GLN A O 1
ATOM 1285 N N . ILE A 1 172 ? -14.085 -9.173 30.771 1.00 96.94 172 ILE A N 1
ATOM 1286 C CA . ILE A 1 172 ? -14.086 -8.919 29.321 1.00 96.94 172 ILE A CA 1
ATOM 1287 C C . ILE A 1 172 ? -15.030 -9.899 28.608 1.00 96.94 172 ILE A C 1
ATOM 1289 O O . ILE A 1 172 ? -15.804 -9.485 27.745 1.00 96.94 172 ILE A O 1
ATOM 1293 N N . GLY A 1 173 ? -15.063 -11.166 29.035 1.00 96.94 173 GLY A N 1
ATOM 1294 C CA . GLY A 1 173 ? -16.039 -12.148 28.560 1.00 96.94 173 GLY A CA 1
ATOM 1295 C C . GLY A 1 173 ? -17.489 -11.700 28.772 1.00 96.94 173 GLY A C 1
ATOM 1296 O O . GLY A 1 173 ? -18.297 -11.816 27.860 1.00 96.94 173 GLY A O 1
ATOM 1297 N N . LEU A 1 174 ? -17.811 -11.085 29.918 1.00 97.38 174 LEU A N 1
ATOM 1298 C CA . LEU A 1 174 ? -19.153 -10.536 30.163 1.00 97.38 174 LEU A CA 1
ATOM 1299 C C . LEU A 1 174 ? -19.484 -9.341 29.258 1.00 97.38 174 LEU A C 1
ATOM 1301 O O . LEU A 1 174 ? -20.638 -9.186 28.864 1.00 97.38 174 LEU A O 1
ATOM 1305 N N . VAL A 1 175 ? -18.503 -8.486 28.950 1.00 97.19 175 VAL A N 1
ATOM 1306 C CA . VAL A 1 175 ? -18.681 -7.361 28.010 1.00 97.19 175 VAL A CA 1
ATOM 1307 C C . VAL A 1 175 ? -18.907 -7.891 26.592 1.00 97.19 175 VAL A C 1
ATOM 1309 O O . VAL A 1 175 ? -19.797 -7.417 25.892 1.00 97.19 175 VAL A O 1
ATOM 1312 N N . THR A 1 176 ? -18.169 -8.930 26.208 1.00 97.25 176 THR A N 1
ATOM 1313 C CA . THR A 1 176 ? -18.313 -9.616 24.916 1.00 97.25 176 THR A CA 1
ATOM 1314 C C . THR A 1 176 ? -19.683 -10.289 24.794 1.00 97.25 176 THR A C 1
ATOM 1316 O O . THR A 1 176 ? -20.388 -10.078 23.811 1.00 97.25 176 THR A O 1
ATOM 1319 N N . ASP A 1 177 ? -20.123 -11.016 25.827 1.00 96.69 177 ASP A N 1
ATOM 1320 C CA . ASP A 1 177 ? -21.451 -11.646 25.892 1.00 96.69 177 ASP A CA 1
ATOM 1321 C C . ASP A 1 177 ? -22.595 -10.619 25.822 1.00 96.69 177 ASP A C 1
ATOM 1323 O O . ASP A 1 177 ? -23.698 -10.934 25.370 1.00 96.69 177 ASP A O 1
ATOM 1327 N N . ALA A 1 178 ? -22.344 -9.383 26.267 1.00 96.31 178 ALA A N 1
ATOM 1328 C CA . ALA A 1 178 ? -23.280 -8.268 26.159 1.00 96.31 178 ALA A CA 1
ATOM 1329 C C . ALA A 1 178 ? -23.307 -7.621 24.759 1.00 96.31 178 ALA A C 1
ATOM 1331 O O . ALA A 1 178 ? -24.050 -6.661 24.558 1.00 96.31 178 ALA A O 1
ATOM 1332 N N . GLY A 1 179 ? -22.535 -8.139 23.798 1.00 97.00 179 GLY A N 1
ATOM 1333 C CA . GLY A 1 179 ? -22.411 -7.573 22.456 1.00 97.00 179 GLY A CA 1
ATOM 1334 C C . GLY A 1 179 ? -21.580 -6.295 22.427 1.00 97.00 179 GLY A C 1
ATOM 1335 O O . GLY A 1 179 ? -21.870 -5.411 21.627 1.00 97.00 179 GLY A O 1
ATOM 1336 N N . GLY A 1 180 ? -20.603 -6.177 23.330 1.00 97.75 180 GLY A N 1
ATOM 1337 C CA . GLY A 1 180 ? -19.693 -5.043 23.364 1.00 97.75 180 GLY A CA 1
ATOM 1338 C C . GLY A 1 180 ? -18.910 -4.896 22.063 1.00 97.75 180 GLY A C 1
ATOM 1339 O O . GLY A 1 180 ? -18.414 -5.886 21.518 1.00 97.75 180 GLY A O 1
ATOM 1340 N N . LYS A 1 181 ? -18.758 -3.655 21.611 1.00 97.94 181 LYS A N 1
ATOM 1341 C CA . LYS A 1 181 ? -17.971 -3.275 20.437 1.00 97.94 181 LYS A CA 1
ATOM 1342 C C . LYS A 1 181 ? -17.412 -1.859 20.579 1.00 97.94 181 LYS A C 1
ATOM 1344 O O . LYS A 1 181 ? -17.929 -1.060 21.362 1.00 97.94 181 LYS A O 1
ATOM 1349 N N . ILE A 1 182 ? -16.373 -1.557 19.812 1.00 97.94 182 ILE A N 1
ATOM 1350 C CA . ILE A 1 182 ? -15.865 -0.202 19.583 1.00 97.94 182 ILE A CA 1
ATOM 1351 C C . ILE A 1 182 ? -16.297 0.194 18.177 1.00 97.94 182 ILE A C 1
ATOM 1353 O O . ILE A 1 182 ? -16.058 -0.559 17.241 1.00 97.94 182 ILE A O 1
ATOM 1357 N N . THR A 1 183 ? -16.913 1.358 18.025 1.00 97.81 183 THR A N 1
ATOM 1358 C CA . THR A 1 183 ? -17.297 1.880 16.709 1.00 97.81 183 THR A CA 1
ATOM 1359 C C . THR A 1 183 ? -16.357 3.020 16.356 1.00 97.81 183 THR A C 1
ATOM 1361 O O . THR A 1 183 ? -16.260 3.981 17.119 1.00 97.81 183 THR A O 1
ATOM 1364 N N . LEU A 1 184 ? -15.663 2.907 15.225 1.00 97.75 184 LEU A N 1
ATOM 1365 C CA . LEU A 1 184 ? -14.748 3.927 14.714 1.00 97.75 184 LEU A CA 1
ATOM 1366 C C . LEU A 1 184 ? -15.327 4.529 13.437 1.00 97.75 184 LEU A C 1
ATOM 1368 O O . LEU A 1 184 ? -15.754 3.788 12.549 1.00 97.75 184 LEU A O 1
ATOM 1372 N N . ALA A 1 185 ? -15.351 5.858 13.345 1.00 97.69 185 ALA A N 1
ATOM 1373 C CA . ALA A 1 185 ? -15.705 6.535 12.104 1.00 97.69 185 ALA A CA 1
ATOM 1374 C C . ALA A 1 185 ? -14.517 6.545 11.131 1.00 97.69 185 ALA A C 1
ATOM 1376 O O . ALA A 1 185 ? -13.356 6.520 11.545 1.00 97.69 185 ALA A O 1
ATOM 1377 N N . ASP A 1 186 ? -14.802 6.645 9.835 1.00 96.56 186 ASP A N 1
ATOM 1378 C CA . ASP A 1 186 ? -13.797 6.845 8.790 1.00 96.56 186 ASP A CA 1
ATOM 1379 C C . ASP A 1 186 ? -12.891 8.051 9.085 1.00 96.56 186 ASP A C 1
ATOM 1381 O O . ASP A 1 186 ? -11.676 7.946 8.943 1.00 96.56 186 ASP A O 1
ATOM 1385 N N . SER A 1 187 ? -13.452 9.151 9.597 1.00 96.69 187 SER A N 1
ATOM 1386 C CA . SER A 1 187 ? -12.685 10.328 10.014 1.00 96.69 187 SER A CA 1
ATOM 1387 C C . SER A 1 187 ? -11.708 10.045 11.154 1.00 96.69 187 SER A C 1
ATOM 1389 O O . SER A 1 187 ? -10.608 10.585 11.152 1.00 96.69 187 SER A O 1
ATOM 1391 N N . ASP A 1 188 ? -12.086 9.200 12.118 1.00 96.62 188 ASP A N 1
ATOM 1392 C CA . ASP A 1 188 ? -11.211 8.865 13.248 1.00 96.62 188 ASP A CA 1
ATOM 1393 C C . ASP A 1 188 ? -10.039 7.991 12.774 1.00 96.62 188 ASP A C 1
ATOM 1395 O O . ASP A 1 188 ? -8.898 8.176 13.191 1.00 96.62 188 ASP A O 1
ATOM 1399 N N . LEU A 1 189 ? -10.311 7.056 11.858 1.00 96.56 189 LEU A N 1
ATOM 1400 C CA . LEU A 1 189 ? -9.296 6.203 11.237 1.00 96.56 189 LEU A CA 1
ATOM 1401 C C . LEU A 1 189 ? -8.356 7.007 10.328 1.00 96.56 189 LEU A C 1
ATOM 1403 O O . LEU A 1 189 ? -7.151 6.760 10.321 1.00 96.56 189 LEU A O 1
ATOM 1407 N N . GLU A 1 190 ? -8.878 7.991 9.592 1.00 95.38 190 GLU A N 1
ATOM 1408 C CA . GLU A 1 190 ? -8.057 8.942 8.840 1.00 95.38 190 GLU A CA 1
ATOM 1409 C C . GLU A 1 190 ? -7.168 9.756 9.781 1.00 95.38 190 GLU A C 1
ATOM 1411 O O . GLU A 1 190 ? -5.959 9.805 9.571 1.00 95.38 190 GLU A O 1
ATOM 1416 N N . ASP A 1 191 ? -7.715 10.331 10.852 1.00 95.56 191 ASP A N 1
ATOM 1417 C CA . ASP A 1 191 ? -6.930 11.099 11.823 1.00 95.56 191 ASP A CA 1
ATOM 1418 C C . ASP A 1 191 ? -5.783 10.265 12.426 1.00 95.56 191 ASP A C 1
ATOM 1420 O O . ASP A 1 191 ? -4.682 10.787 12.622 1.00 95.56 191 ASP A O 1
ATOM 1424 N N . LEU A 1 192 ? -6.002 8.964 12.655 1.00 95.50 192 LEU A N 1
ATOM 1425 C CA . LEU A 1 192 ? -4.945 8.032 13.061 1.00 95.50 192 LEU A CA 1
ATOM 1426 C C . LEU A 1 192 ? -3.926 7.784 11.949 1.00 95.50 192 LEU A C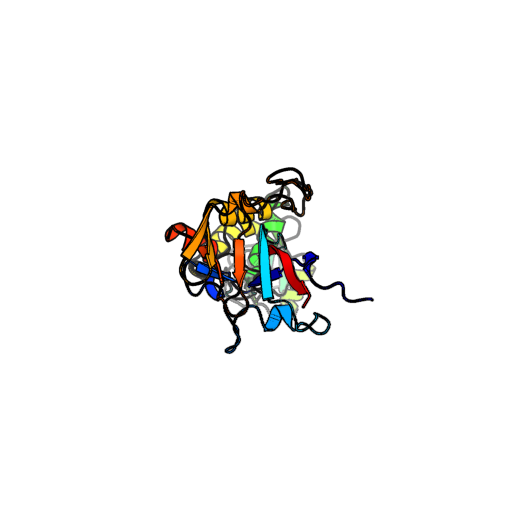 1
ATOM 1428 O O . LEU A 1 192 ? -2.736 7.757 12.221 1.00 95.50 192 LEU A O 1
ATOM 1432 N N . LEU A 1 193 ? -4.349 7.635 10.696 1.00 94.88 193 LEU A N 1
ATOM 1433 C CA . LEU A 1 193 ? -3.439 7.406 9.570 1.00 94.88 193 LEU A CA 1
ATOM 1434 C C . LEU A 1 193 ? -2.579 8.639 9.238 1.00 94.88 193 LEU A C 1
ATOM 1436 O O . LEU A 1 193 ? -1.457 8.509 8.745 1.00 94.88 193 LEU A O 1
ATOM 1440 N N . TYR A 1 194 ? -3.099 9.841 9.495 1.00 93.75 194 TYR A N 1
ATOM 1441 C CA . TYR A 1 194 ? -2.397 11.116 9.320 1.00 93.75 194 TYR A CA 1
ATOM 1442 C C . TYR A 1 194 ? -1.685 11.589 10.597 1.00 93.75 194 TYR A C 1
ATOM 1444 O O . TYR A 1 194 ? -1.232 12.737 10.659 1.00 93.75 194 TYR A O 1
ATOM 1452 N N . SER A 1 195 ? -1.564 10.726 11.606 1.00 93.12 195 SER A N 1
ATOM 1453 C CA . SER A 1 195 ? -0.792 11.011 12.807 1.00 93.12 195 SER A CA 1
ATOM 1454 C C . SER A 1 195 ? 0.721 10.895 12.548 1.00 93.12 195 SER A C 1
ATOM 1456 O O . SER A 1 195 ? 1.174 10.302 11.565 1.00 93.12 195 SER A O 1
ATOM 1458 N N . ASN A 1 196 ? 1.533 11.471 13.443 1.00 91.00 196 ASN A N 1
ATOM 1459 C CA . ASN A 1 196 ? 2.992 11.516 13.267 1.00 91.00 196 ASN A CA 1
ATOM 1460 C C . ASN A 1 196 ? 3.634 10.115 13.287 1.00 91.00 196 ASN A C 1
ATOM 1462 O O . ASN A 1 196 ? 4.754 9.940 12.813 1.00 91.00 196 ASN A O 1
ATOM 1466 N N . GLU A 1 197 ? 2.949 9.128 13.866 1.00 91.00 197 GLU A N 1
ATOM 1467 C CA . GLU A 1 197 ? 3.361 7.727 13.933 1.00 91.00 197 GLU A CA 1
ATOM 1468 C C . GLU A 1 197 ? 3.557 7.123 12.534 1.00 91.00 197 GLU A C 1
ATOM 1470 O O . GLU A 1 197 ? 4.426 6.267 12.362 1.00 91.00 197 GLU A O 1
ATOM 1475 N N . PHE A 1 198 ? 2.817 7.609 11.530 1.00 91.75 198 PHE A N 1
ATOM 1476 C CA . PHE A 1 198 ? 2.871 7.096 10.163 1.00 91.75 198 PHE A CA 1
ATOM 1477 C C . PHE A 1 198 ? 3.549 8.030 9.154 1.00 91.75 198 PHE A C 1
ATOM 1479 O O . PHE A 1 198 ? 3.653 7.652 7.995 1.00 91.75 198 PHE A O 1
ATOM 1486 N N . ASP A 1 199 ? 4.045 9.212 9.531 1.00 89.38 199 ASP A N 1
ATOM 1487 C CA . ASP A 1 199 ? 4.503 10.241 8.571 1.00 89.38 199 ASP A CA 1
ATOM 1488 C C . ASP A 1 199 ? 5.478 9.727 7.488 1.00 89.38 199 ASP A C 1
ATOM 1490 O O . ASP A 1 199 ? 5.352 10.082 6.312 1.00 89.38 199 ASP A O 1
ATOM 1494 N N . ASP A 1 200 ? 6.424 8.861 7.863 1.00 87.62 200 ASP A N 1
ATOM 1495 C CA . ASP A 1 200 ? 7.439 8.313 6.949 1.00 87.62 200 ASP A CA 1
ATOM 1496 C C . ASP A 1 200 ? 6.959 7.069 6.180 1.00 87.62 200 ASP A C 1
ATOM 1498 O O . ASP A 1 200 ? 7.464 6.751 5.103 1.00 87.62 200 ASP A O 1
ATOM 1502 N N . VAL A 1 201 ? 5.968 6.366 6.720 1.00 91.81 201 VAL A N 1
ATOM 1503 C CA . VAL A 1 201 ? 5.499 5.060 6.235 1.00 91.81 201 VAL A CA 1
ATOM 1504 C C . VAL A 1 201 ? 4.098 5.117 5.634 1.00 91.81 201 VAL A C 1
ATOM 1506 O O . VAL A 1 201 ? 3.599 4.093 5.170 1.00 91.81 201 VAL A O 1
ATOM 1509 N N . ARG A 1 202 ? 3.451 6.285 5.639 1.00 93.75 202 ARG A N 1
ATOM 1510 C CA . ARG A 1 202 ? 2.079 6.459 5.171 1.00 93.75 202 ARG A CA 1
ATOM 1511 C C . ARG A 1 202 ? 2.000 6.126 3.681 1.00 93.75 202 ARG A C 1
ATOM 1513 O O . ARG A 1 202 ? 2.748 6.717 2.896 1.00 93.75 202 ARG A O 1
ATOM 1520 N N . PRO A 1 203 ? 1.094 5.224 3.270 1.00 93.62 203 PRO A N 1
ATOM 1521 C CA . PRO A 1 203 ? 0.851 4.977 1.863 1.00 93.62 203 PRO A CA 1
ATOM 1522 C C . PRO A 1 203 ? 0.334 6.244 1.167 1.00 93.62 203 PRO A C 1
ATOM 1524 O O . PRO A 1 203 ? -0.323 7.078 1.791 1.00 93.62 203 PRO A O 1
ATOM 1527 N N . PRO A 1 204 ? 0.582 6.404 -0.136 1.00 92.50 204 PRO A N 1
ATOM 1528 C CA . PRO A 1 204 ? -0.073 7.442 -0.914 1.00 92.50 204 PRO A CA 1
ATOM 1529 C C . PRO A 1 204 ? -1.593 7.225 -0.933 1.00 92.50 204 PRO A C 1
ATOM 1531 O O . PRO A 1 204 ? -2.055 6.083 -0.945 1.00 92.50 204 PRO A O 1
ATOM 1534 N N . ASP A 1 205 ? -2.370 8.308 -1.023 1.00 89.69 205 ASP A N 1
ATOM 1535 C CA . ASP A 1 205 ? -3.841 8.261 -1.052 1.00 89.69 205 ASP A CA 1
ATOM 1536 C C . ASP A 1 205 ? -4.366 7.304 -2.136 1.00 89.69 205 ASP A C 1
ATOM 1538 O O . ASP A 1 205 ? -5.365 6.617 -1.944 1.00 89.69 205 ASP A O 1
ATOM 1542 N N . GLU A 1 206 ? -3.648 7.168 -3.257 1.00 87.25 206 GLU A N 1
ATOM 1543 C CA . GLU A 1 206 ? -3.988 6.225 -4.322 1.00 87.25 206 GLU A CA 1
ATOM 1544 C C . GLU A 1 206 ? -3.937 4.739 -3.909 1.00 87.25 206 GLU A C 1
ATOM 1546 O O . GLU A 1 206 ? -4.516 3.911 -4.605 1.00 87.25 206 GLU A O 1
ATOM 1551 N N . GLN A 1 207 ? -3.251 4.375 -2.824 1.00 89.19 207 GLN A N 1
ATOM 1552 C CA . GLN A 1 207 ? -3.256 3.018 -2.254 1.00 89.19 207 GLN A CA 1
ATOM 1553 C C . GLN A 1 207 ? -4.246 2.864 -1.089 1.00 89.19 207 GLN A C 1
ATOM 1555 O O . GLN A 1 207 ? -4.536 1.739 -0.692 1.00 89.19 207 GLN A O 1
ATOM 1560 N N . ILE A 1 208 ? -4.779 3.975 -0.571 1.00 89.31 208 ILE A N 1
ATOM 1561 C CA . ILE A 1 208 ? -5.726 4.018 0.553 1.00 89.31 208 ILE A CA 1
ATOM 1562 C C . ILE A 1 208 ? -7.172 4.098 0.037 1.00 89.31 208 ILE A C 1
ATOM 1564 O O . ILE A 1 208 ? -8.089 3.491 0.589 1.00 89.31 208 ILE A O 1
ATOM 1568 N N . GLU A 1 209 ? -7.406 4.882 -1.016 1.00 81.50 209 GLU A N 1
ATOM 1569 C CA . GLU A 1 209 ? -8.723 5.073 -1.616 1.00 81.50 209 GLU A CA 1
ATOM 1570 C C . GLU A 1 209 ? -9.195 3.804 -2.343 1.00 81.50 209 GLU A C 1
ATOM 1572 O O . GLU A 1 209 ? -8.694 3.436 -3.412 1.00 81.50 209 GLU A O 1
ATOM 1577 N N . GLY A 1 210 ? -10.231 3.164 -1.792 1.00 66.50 210 GLY A N 1
ATOM 1578 C CA . GLY A 1 210 ? -10.988 2.133 -2.492 1.00 66.50 210 GLY A CA 1
ATOM 1579 C C . GLY A 1 210 ? -11.580 2.678 -3.799 1.00 66.50 210 GLY A C 1
ATOM 1580 O O . GLY A 1 210 ? -12.030 3.819 -3.875 1.00 66.50 210 GLY A O 1
ATOM 1581 N N . ASN A 1 211 ? -11.609 1.841 -4.839 1.00 62.91 211 ASN A N 1
ATOM 1582 C CA . ASN A 1 211 ? -12.108 2.136 -6.191 1.00 62.91 211 ASN A CA 1
ATOM 1583 C C . ASN A 1 211 ? -11.230 3.039 -7.081 1.00 62.91 211 ASN A C 1
ATOM 1585 O O . ASN A 1 211 ? -11.438 4.243 -7.218 1.00 62.91 211 ASN A O 1
ATOM 1589 N N . GLY A 1 212 ? -10.330 2.408 -7.847 1.00 63.12 212 GLY A N 1
ATOM 1590 C CA . GLY A 1 212 ? -9.554 3.066 -8.911 1.00 63.12 212 GLY A CA 1
ATOM 1591 C C . GLY A 1 212 ? -8.176 3.572 -8.482 1.00 63.12 212 GLY A C 1
ATOM 1592 O O . GLY A 1 212 ? -7.480 4.184 -9.296 1.00 63.12 212 GLY A O 1
ATOM 1593 N N . GLY A 1 213 ? -7.769 3.268 -7.249 1.00 69.81 213 GLY A N 1
ATOM 1594 C CA . GLY A 1 213 ? -6.444 3.551 -6.712 1.00 69.81 213 GLY A CA 1
ATOM 1595 C C . GLY A 1 213 ? -5.301 3.067 -7.607 1.00 69.81 213 GLY A C 1
ATOM 1596 O O . GLY A 1 213 ? -4.442 3.857 -7.990 1.00 69.81 213 GLY A O 1
ATOM 1597 N N . SER A 1 214 ? -5.359 1.824 -8.099 1.00 69.94 214 SER A N 1
ATOM 1598 C CA . SER A 1 214 ? -4.321 1.260 -8.980 1.00 69.94 214 SER A CA 1
ATOM 1599 C C . SER A 1 214 ? -4.125 2.037 -10.292 1.00 69.94 214 SER A C 1
ATOM 1601 O O . SER A 1 214 ? -3.000 2.217 -10.760 1.00 69.94 214 SER A O 1
ATOM 1603 N N . ALA A 1 215 ? -5.202 2.577 -10.867 1.00 71.25 215 ALA A N 1
ATOM 1604 C CA . ALA A 1 215 ? -5.145 3.393 -12.078 1.00 71.25 215 ALA A CA 1
ATOM 1605 C C . ALA A 1 215 ? -4.528 4.778 -11.826 1.00 71.25 215 ALA A C 1
ATOM 1607 O O . ALA A 1 215 ? -3.738 5.269 -12.644 1.00 71.25 215 ALA A O 1
ATOM 1608 N N . LYS A 1 216 ? -4.878 5.412 -10.698 1.00 79.69 216 LYS A N 1
ATOM 1609 C CA . LYS A 1 216 ? -4.288 6.689 -10.276 1.00 79.69 216 LYS A CA 1
ATOM 1610 C C . LYS A 1 216 ? -2.810 6.510 -9.929 1.00 79.69 216 LYS A C 1
ATOM 1612 O O . LYS A 1 216 ? -1.982 7.254 -10.447 1.00 79.69 216 LYS A O 1
ATOM 1617 N N . LEU A 1 217 ? -2.483 5.472 -9.158 1.00 83.00 217 LEU A N 1
ATOM 1618 C CA . LEU A 1 217 ? -1.125 5.083 -8.789 1.00 83.00 217 LEU A CA 1
ATOM 1619 C C . LEU A 1 217 ? -0.261 4.881 -10.031 1.00 83.00 217 LEU A C 1
ATOM 1621 O O . LEU A 1 217 ? 0.817 5.464 -10.157 1.00 83.00 217 LEU A O 1
ATOM 1625 N N . LEU A 1 218 ? -0.761 4.115 -11.001 1.00 80.56 218 LEU A N 1
ATOM 1626 C CA . LEU A 1 218 ? -0.012 3.906 -12.224 1.00 80.56 218 LEU A CA 1
ATOM 1627 C C . LEU A 1 218 ? 0.179 5.203 -13.007 1.00 80.56 218 LEU A C 1
ATOM 1629 O O . LEU A 1 218 ? 1.280 5.474 -13.487 1.00 80.56 218 LEU A O 1
ATOM 1633 N N . SER A 1 219 ? -0.877 6.009 -13.128 1.00 80.44 219 SER A N 1
ATOM 1634 C CA . SER A 1 219 ? -0.795 7.318 -13.775 1.00 80.44 219 SER A CA 1
ATOM 1635 C C . SER A 1 219 ? 0.289 8.175 -13.112 1.00 80.44 219 SER A C 1
ATOM 1637 O O . SER A 1 219 ? 1.115 8.770 -13.803 1.00 80.44 219 SER A O 1
ATOM 1639 N N . LYS A 1 220 ? 0.362 8.161 -11.779 1.00 85.62 220 LYS A N 1
ATOM 1640 C CA . LYS A 1 220 ? 1.387 8.858 -11.002 1.00 85.62 220 LYS A CA 1
ATOM 1641 C C . LYS A 1 220 ? 2.797 8.393 -11.367 1.00 85.62 220 LYS A C 1
ATOM 1643 O O . LYS A 1 220 ? 3.665 9.232 -11.592 1.00 85.62 220 LYS A O 1
ATOM 1648 N N . VAL A 1 221 ? 3.023 7.088 -11.521 1.00 87.88 221 VAL A N 1
ATOM 1649 C CA . VAL A 1 221 ? 4.333 6.543 -11.920 1.00 87.88 221 VAL A CA 1
ATOM 1650 C C . VAL A 1 221 ? 4.690 6.920 -13.365 1.00 87.88 221 VAL A C 1
ATOM 1652 O O . VAL A 1 221 ? 5.783 7.420 -13.628 1.00 87.88 221 VAL A O 1
ATOM 1655 N N . ILE A 1 222 ? 3.796 6.704 -14.334 1.00 86.56 222 ILE A N 1
ATOM 1656 C CA . ILE A 1 222 ? 4.128 6.852 -15.767 1.00 86.56 222 ILE A CA 1
ATOM 1657 C C . ILE A 1 222 ? 4.168 8.307 -16.250 1.00 86.56 222 ILE A C 1
ATOM 1659 O O . ILE A 1 222 ? 4.909 8.613 -17.187 1.00 86.56 222 ILE A O 1
ATOM 1663 N N . TYR A 1 223 ? 3.359 9.202 -15.670 1.00 88.19 223 TYR A N 1
ATOM 1664 C CA . TYR A 1 223 ? 3.298 10.600 -16.109 1.00 88.19 223 TYR A CA 1
ATOM 1665 C C . TYR A 1 223 ? 4.397 11.453 -15.483 1.00 88.19 223 TYR A C 1
ATOM 1667 O O . TYR A 1 223 ? 4.776 12.463 -16.074 1.00 88.19 223 TYR A O 1
ATOM 1675 N N . ASN A 1 224 ? 4.959 11.012 -14.357 1.00 90.88 224 ASN A N 1
ATOM 1676 C CA . ASN A 1 224 ? 6.015 11.729 -13.649 1.00 90.88 224 ASN A CA 1
ATOM 1677 C C . ASN A 1 224 ? 7.414 11.144 -13.864 1.00 90.88 224 ASN A C 1
ATOM 1679 O O . ASN A 1 224 ? 8.360 11.526 -13.176 1.00 90.88 224 ASN A O 1
ATOM 1683 N N . THR A 1 225 ? 7.571 10.229 -14.824 1.00 93.25 225 THR A N 1
ATOM 1684 C CA . THR A 1 225 ? 8.868 9.625 -15.135 1.00 93.25 225 THR A CA 1
ATOM 1685 C C . THR A 1 225 ? 9.290 9.826 -16.586 1.00 93.25 225 THR A C 1
ATOM 1687 O O . THR A 1 225 ? 8.474 9.967 -17.502 1.00 93.25 225 THR A O 1
ATOM 1690 N N . VAL A 1 226 ? 10.605 9.826 -16.799 1.00 94.88 226 VAL A N 1
ATOM 1691 C CA . VAL A 1 226 ? 11.256 9.855 -18.112 1.00 94.88 226 VAL A CA 1
ATOM 1692 C C . VAL A 1 226 ? 12.010 8.549 -18.299 1.00 94.88 226 VAL A C 1
ATOM 1694 O O . VAL A 1 226 ? 12.796 8.161 -17.440 1.00 94.88 226 VAL A O 1
ATOM 1697 N N . THR A 1 227 ? 11.780 7.876 -19.422 1.00 94.44 227 THR A N 1
ATOM 1698 C CA . THR A 1 227 ? 12.482 6.642 -19.777 1.00 94.44 227 THR A CA 1
ATOM 1699 C C . THR A 1 227 ? 13.563 6.935 -20.814 1.00 94.44 227 THR A C 1
ATOM 1701 O O . THR A 1 227 ? 13.280 7.474 -21.890 1.00 94.44 227 THR A O 1
ATOM 1704 N N . THR A 1 228 ? 14.790 6.504 -20.524 1.00 95.31 228 THR A N 1
ATOM 1705 C CA . THR A 1 228 ? 15.960 6.716 -21.380 1.00 95.31 228 THR A CA 1
ATOM 1706 C C . THR A 1 228 ? 16.668 5.398 -21.678 1.00 95.31 228 THR A C 1
ATOM 1708 O O . THR A 1 228 ? 17.059 4.667 -20.771 1.00 95.31 228 THR A O 1
ATOM 1711 N N . LEU A 1 229 ? 16.868 5.089 -22.963 1.00 94.25 229 LEU A N 1
ATOM 1712 C CA . LEU A 1 229 ? 17.670 3.953 -23.425 1.00 94.25 229 LEU A CA 1
ATOM 1713 C C . LEU A 1 229 ? 19.076 4.431 -23.792 1.00 94.25 229 LEU A C 1
ATOM 1715 O O . LEU A 1 229 ? 19.258 5.220 -24.725 1.00 94.25 229 LEU A O 1
ATOM 1719 N N . TYR A 1 230 ? 20.072 3.882 -23.106 1.00 92.94 230 TYR A N 1
ATOM 1720 C CA . TYR A 1 230 ? 21.488 4.105 -23.368 1.00 92.94 230 TYR A CA 1
ATOM 1721 C C . TYR A 1 230 ? 22.115 2.896 -24.042 1.00 92.94 230 TYR A C 1
ATOM 1723 O O . TYR A 1 230 ? 21.915 1.763 -23.604 1.00 92.94 230 TYR A O 1
ATOM 1731 N N . VAL A 1 231 ? 22.965 3.148 -25.033 1.00 89.94 231 VAL A N 1
ATOM 1732 C CA . VAL A 1 231 ? 23.882 2.155 -25.601 1.00 89.94 231 VAL A CA 1
ATOM 1733 C C . VAL A 1 231 ? 25.302 2.709 -25.465 1.00 89.94 231 VAL A C 1
ATOM 1735 O O . VAL A 1 231 ? 25.652 3.753 -26.015 1.00 89.94 231 VAL A O 1
ATOM 1738 N N . GLY A 1 232 ? 26.111 2.046 -24.646 1.00 86.31 232 GLY A N 1
ATOM 1739 C CA . GLY A 1 232 ? 27.310 2.601 -24.030 1.00 86.31 232 GLY A CA 1
ATOM 1740 C C . GLY A 1 232 ? 26.937 3.766 -23.113 1.00 86.31 232 GLY A C 1
ATOM 1741 O O . GLY A 1 232 ? 26.174 3.608 -22.159 1.00 86.31 232 GLY A O 1
ATOM 1742 N N . GLU A 1 233 ? 27.453 4.945 -23.444 1.00 87.75 233 GLU A N 1
ATOM 1743 C CA . GLU A 1 233 ? 27.127 6.218 -22.786 1.00 87.75 233 GLU A CA 1
ATOM 1744 C C . GLU A 1 233 ? 26.191 7.092 -23.633 1.00 87.75 233 GLU A C 1
ATOM 1746 O O . GLU A 1 233 ? 25.734 8.142 -23.187 1.00 87.75 233 GLU A O 1
ATOM 1751 N N . LYS A 1 234 ? 25.882 6.665 -24.863 1.00 93.62 234 LYS A N 1
ATOM 1752 C CA . LYS A 1 234 ? 25.066 7.441 -25.790 1.00 93.62 234 LYS A CA 1
ATOM 1753 C C . LYS A 1 234 ? 23.583 7.230 -25.499 1.00 93.62 234 LYS A C 1
ATOM 1755 O O . LYS A 1 234 ? 23.112 6.093 -25.493 1.00 93.62 234 LYS A O 1
ATOM 1760 N N . VAL A 1 235 ? 22.852 8.332 -25.344 1.00 95.81 235 VAL A N 1
ATOM 1761 C CA . VAL A 1 235 ? 21.384 8.341 -25.344 1.00 95.81 235 VAL A CA 1
ATOM 1762 C C . VAL A 1 235 ? 20.899 7.991 -26.747 1.00 95.81 235 VAL A C 1
ATOM 1764 O O . VAL A 1 235 ? 21.197 8.697 -27.713 1.00 95.81 235 VAL A O 1
ATOM 1767 N N . MET A 1 236 ? 20.175 6.884 -26.861 1.00 94.44 236 MET A N 1
ATOM 1768 C CA . MET A 1 236 ? 19.534 6.479 -28.109 1.00 94.44 236 MET A CA 1
ATOM 1769 C C . MET A 1 236 ? 18.085 6.956 -28.163 1.00 94.44 236 MET A C 1
ATOM 1771 O O . MET A 1 236 ? 17.613 7.343 -29.229 1.00 94.44 236 MET A O 1
ATOM 1775 N N . ILE A 1 237 ? 17.395 6.932 -27.020 1.00 93.12 237 ILE A N 1
ATOM 1776 C CA . ILE A 1 237 ? 16.010 7.382 -26.851 1.00 93.12 237 ILE A CA 1
ATOM 1777 C C . ILE A 1 237 ? 15.891 8.021 -25.477 1.00 93.12 237 ILE A C 1
ATOM 1779 O O . ILE A 1 237 ? 16.400 7.456 -24.516 1.00 93.12 237 ILE A O 1
ATOM 1783 N N . GLU A 1 238 ? 15.183 9.140 -25.397 1.00 94.19 238 GLU A N 1
ATOM 1784 C CA . GLU A 1 238 ? 14.767 9.787 -24.155 1.00 94.19 238 GLU A CA 1
ATOM 1785 C C . GLU A 1 238 ? 13.372 10.360 -24.379 1.00 94.19 238 GLU A C 1
ATOM 1787 O O . GLU A 1 238 ? 13.189 11.234 -25.229 1.00 94.19 238 GLU A O 1
ATOM 1792 N N . MET A 1 239 ? 12.374 9.813 -23.687 1.00 92.00 239 MET A N 1
ATOM 1793 C CA . MET A 1 239 ? 10.985 10.260 -23.802 1.00 92.00 239 MET A CA 1
ATOM 1794 C C . MET A 1 239 ? 10.255 10.079 -22.468 1.00 92.00 239 MET A C 1
ATOM 1796 O O . MET A 1 239 ? 10.649 9.228 -21.667 1.00 92.00 239 MET A O 1
ATOM 1800 N N . PRO A 1 240 ? 9.168 10.828 -22.222 1.00 90.50 240 PRO A N 1
ATOM 1801 C CA . PRO A 1 240 ? 8.294 10.560 -21.085 1.00 90.50 240 PRO A CA 1
ATOM 1802 C C . PRO A 1 240 ? 7.815 9.103 -21.065 1.00 90.50 240 PRO A C 1
ATOM 1804 O O . PRO A 1 240 ? 7.482 8.547 -22.115 1.00 90.50 240 PRO A O 1
ATOM 1807 N N . THR A 1 241 ? 7.751 8.486 -19.884 1.00 89.25 241 THR A N 1
ATOM 1808 C CA . THR A 1 241 ? 7.452 7.051 -19.743 1.00 89.25 241 THR A CA 1
ATOM 1809 C C . THR A 1 241 ? 6.090 6.675 -20.319 1.00 89.25 241 THR A C 1
ATOM 1811 O O . THR A 1 241 ? 5.954 5.596 -20.891 1.00 89.25 241 THR A O 1
ATOM 1814 N N . TRP A 1 242 ? 5.109 7.583 -20.283 1.00 83.38 242 TRP A N 1
ATOM 1815 C CA . TRP A 1 242 ? 3.783 7.392 -20.880 1.00 83.38 242 TRP A CA 1
ATOM 1816 C C . TRP A 1 242 ? 3.776 7.169 -22.409 1.00 83.38 242 TRP A C 1
ATOM 1818 O O . TRP A 1 242 ? 2.740 6.789 -22.949 1.00 83.38 242 TRP A O 1
ATOM 1828 N N . PHE A 1 243 ? 4.902 7.332 -23.121 1.00 77.56 243 PHE A N 1
ATOM 1829 C CA . PHE A 1 243 ? 5.045 6.895 -24.523 1.00 77.56 243 PHE A CA 1
ATOM 1830 C C . PHE A 1 243 ? 5.239 5.377 -24.685 1.00 77.56 243 PHE A C 1
ATOM 1832 O O . PHE A 1 243 ? 4.971 4.837 -25.759 1.00 77.56 243 PHE A O 1
ATOM 1839 N N . PHE A 1 244 ? 5.707 4.682 -23.645 1.00 69.38 244 PHE A N 1
ATOM 1840 C CA . PHE A 1 244 ? 6.068 3.262 -23.679 1.00 69.38 244 PHE A CA 1
ATOM 1841 C C . PHE A 1 244 ? 5.065 2.240 -23.087 1.00 69.38 244 PHE A C 1
ATOM 1843 O O . PHE A 1 244 ? 5.366 1.049 -23.203 1.00 69.38 244 PHE A O 1
ATOM 1850 N N . PRO A 1 245 ? 3.889 2.581 -22.510 1.00 62.88 245 PRO A N 1
ATOM 1851 C CA . PRO A 1 245 ? 2.969 1.588 -21.941 1.00 62.88 245 PRO A CA 1
ATOM 1852 C C . PRO A 1 245 ? 2.095 0.891 -22.999 1.00 62.88 245 PRO A C 1
ATOM 1854 O O . PRO A 1 245 ? 1.228 0.080 -22.682 1.00 62.88 245 PRO A O 1
ATOM 1857 N N . ALA A 1 246 ? 2.265 1.211 -24.281 1.00 52.88 246 ALA A N 1
ATOM 1858 C CA . ALA A 1 246 ? 1.257 0.886 -25.271 1.00 52.88 246 ALA A CA 1
ATOM 1859 C C . ALA A 1 246 ? 1.236 -0.620 -25.642 1.00 52.88 246 ALA A C 1
ATOM 1861 O O . ALA A 1 246 ? 2.225 -1.207 -26.101 1.00 52.88 246 ALA A O 1
ATOM 1862 N N . GLY A 1 247 ? 0.068 -1.244 -25.426 1.00 47.59 247 GLY A N 1
ATOM 1863 C CA . GLY A 1 247 ? -0.252 -2.632 -25.787 1.00 47.59 247 GLY A CA 1
ATOM 1864 C C . GLY A 1 247 ? -0.526 -3.594 -24.620 1.00 47.59 247 GLY A C 1
ATOM 1865 O O . GLY A 1 247 ? -1.059 -4.673 -24.868 1.00 47.59 247 GLY A O 1
ATOM 1866 N N . ALA A 1 248 ? -0.229 -3.223 -23.372 1.00 45.88 248 ALA A N 1
ATOM 1867 C CA . ALA A 1 248 ? -0.636 -3.971 -22.180 1.00 45.88 248 ALA A CA 1
ATOM 1868 C C . ALA A 1 248 ? -1.390 -3.000 -21.272 1.00 45.88 248 ALA A C 1
ATOM 1870 O O . ALA A 1 248 ? -0.786 -2.158 -20.617 1.00 45.88 248 ALA A O 1
ATOM 1871 N N . GLY A 1 249 ? -2.720 -3.039 -21.368 1.00 43.56 249 GLY A N 1
ATOM 1872 C CA . GLY A 1 249 ? -3.596 -2.141 -20.632 1.00 43.56 249 GLY A CA 1
ATOM 1873 C C . GLY A 1 249 ? -3.293 -2.180 -19.141 1.00 43.56 249 GLY A C 1
ATOM 1874 O O . GLY A 1 249 ? -2.972 -3.232 -18.595 1.00 43.56 249 GLY A O 1
ATOM 1875 N N . VAL A 1 250 ? -3.420 -1.024 -18.508 1.00 49.16 250 VAL A N 1
ATOM 1876 C CA . VAL A 1 250 ? -3.555 -0.939 -17.061 1.00 49.16 250 VAL A CA 1
ATOM 1877 C C . VAL A 1 250 ? -4.858 -1.643 -16.749 1.00 49.16 250 VAL A C 1
ATOM 1879 O O . VAL A 1 250 ? -5.936 -1.186 -17.151 1.00 49.16 250 VAL A O 1
ATOM 1882 N N . TYR A 1 251 ? -4.747 -2.816 -16.153 1.00 43.62 251 TYR A N 1
ATOM 1883 C CA . TYR A 1 251 ? -5.899 -3.455 -15.569 1.00 43.62 251 TYR A CA 1
ATOM 1884 C C . TYR A 1 251 ? -6.159 -2.739 -14.237 1.00 43.62 251 TYR A C 1
ATOM 1886 O O . TYR A 1 251 ? -5.250 -2.193 -13.613 1.00 43.62 251 TYR A O 1
ATOM 1894 N N . SER A 1 252 ? -7.426 -2.568 -13.895 1.00 48.53 252 SER A N 1
ATOM 1895 C CA . SER A 1 252 ? -7.809 -2.217 -12.538 1.00 48.53 252 SER A CA 1
ATOM 1896 C C . SER A 1 252 ? -8.655 -3.375 -12.043 1.00 48.53 252 SER A C 1
ATOM 1898 O O . SER A 1 252 ? -9.434 -3.955 -12.809 1.00 48.53 252 SER A O 1
ATOM 1900 N N . GLU A 1 253 ? -8.516 -3.714 -10.769 1.00 44.50 253 GLU A N 1
ATOM 1901 C CA . GLU A 1 253 ? -9.215 -4.845 -10.156 1.00 44.50 253 GLU A CA 1
ATOM 1902 C C . GLU A 1 253 ? -10.745 -4.738 -10.284 1.00 44.50 253 GLU A C 1
ATOM 1904 O O . GLU A 1 253 ? -11.443 -5.749 -10.355 1.00 44.50 253 GLU A O 1
ATOM 1909 N N . ASN A 1 254 ? -11.263 -3.519 -10.470 1.00 49.28 254 ASN A N 1
ATOM 1910 C CA . ASN A 1 254 ? -12.690 -3.225 -10.613 1.00 49.28 254 ASN A CA 1
ATOM 1911 C C . ASN A 1 254 ? -13.208 -3.303 -12.058 1.00 49.28 254 ASN A C 1
ATOM 1913 O O . ASN A 1 254 ? -14.331 -2.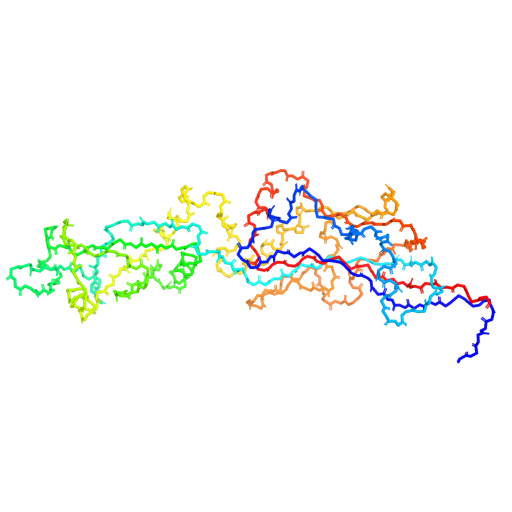880 -12.345 1.00 49.28 254 ASN A O 1
ATOM 1917 N N . GLY A 1 255 ? -12.398 -3.791 -13.000 1.00 41.19 255 GLY A N 1
ATOM 1918 C CA . GLY A 1 255 ? -12.788 -3.919 -14.405 1.00 41.19 255 GLY A CA 1
ATOM 1919 C C . GLY A 1 255 ? -12.950 -2.580 -15.136 1.00 41.19 255 GLY A C 1
ATOM 1920 O O . GLY A 1 255 ? -13.502 -2.548 -16.240 1.00 41.19 255 GLY A O 1
ATOM 1921 N N . SER A 1 256 ? -12.470 -1.470 -14.558 1.00 46.75 256 SER A N 1
ATOM 1922 C CA . SER A 1 256 ? -12.396 -0.188 -15.257 1.00 46.75 256 SER A CA 1
ATOM 1923 C C . SER A 1 256 ? -11.125 -0.148 -16.109 1.00 46.75 256 SER A C 1
ATOM 1925 O O . SER A 1 256 ? -9.999 -0.100 -15.617 1.00 46.75 256 SER A O 1
ATOM 1927 N N . PHE A 1 257 ? -11.304 -0.192 -17.428 1.00 44.41 257 PHE A N 1
ATOM 1928 C CA . PHE A 1 257 ? -10.206 -0.079 -18.382 1.00 44.41 257 PHE A CA 1
ATOM 1929 C C . 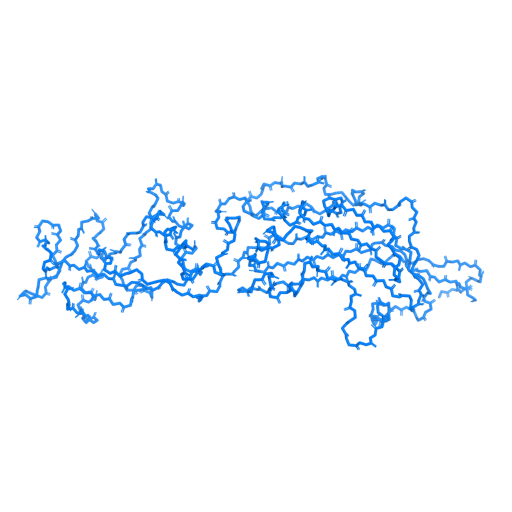PHE A 1 257 ? -9.551 1.302 -18.273 1.00 44.41 257 PHE A C 1
ATOM 1931 O O . PHE A 1 257 ? -10.056 2.273 -18.837 1.00 44.41 257 PHE A O 1
ATOM 1938 N N . THR A 1 258 ? -8.391 1.389 -17.623 1.00 48.84 258 THR A N 1
ATOM 1939 C CA . THR A 1 258 ? -7.522 2.569 -17.742 1.00 48.84 258 THR A CA 1
ATOM 1940 C C . THR A 1 258 ? -6.551 2.310 -18.886 1.00 48.84 258 THR A C 1
ATOM 1942 O O . THR A 1 258 ? -5.366 2.067 -18.725 1.00 48.84 258 THR A O 1
ATOM 1945 N N . THR A 1 259 ? -7.070 2.230 -20.106 1.00 47.31 259 THR A N 1
ATOM 1946 C CA . THR A 1 259 ? -6.244 1.876 -21.262 1.00 47.31 259 THR A CA 1
ATOM 1947 C C . THR A 1 259 ? -5.443 3.081 -21.746 1.00 47.31 259 THR A C 1
ATOM 1949 O O . THR A 1 259 ? -6.035 4.048 -22.223 1.00 47.31 259 THR A O 1
ATOM 1952 N N . HIS A 1 260 ? -4.109 2.993 -21.777 1.00 50.84 260 HIS A N 1
ATOM 1953 C CA . HIS A 1 260 ? -3.250 3.909 -22.554 1.00 50.84 260 HIS A CA 1
ATOM 1954 C C . HIS A 1 260 ? -3.279 3.598 -24.068 1.00 50.84 260 HIS A C 1
ATOM 1956 O O . HIS A 1 260 ? -2.267 3.689 -24.760 1.00 50.84 260 HIS A O 1
ATOM 1962 N N . GLY A 1 261 ? -4.447 3.203 -24.586 1.00 50.00 261 GLY A N 1
ATOM 1963 C CA . GLY A 1 261 ? -4.659 2.703 -25.945 1.00 50.00 261 GLY A CA 1
ATOM 1964 C C . GLY A 1 261 ? -5.129 1.246 -25.986 1.00 50.00 261 GLY A C 1
ATOM 1965 O O . GLY A 1 261 ? -5.139 0.544 -24.978 1.00 50.00 261 GLY A O 1
ATOM 1966 N N . GLU A 1 262 ? -5.540 0.779 -27.163 1.00 52.69 262 GLU A N 1
ATOM 1967 C CA . GLU A 1 262 ? -5.994 -0.605 -27.332 1.00 52.69 262 GLU A CA 1
ATOM 1968 C C . GLU A 1 262 ? -4.862 -1.598 -26.994 1.00 52.69 262 GLU A C 1
ATOM 1970 O O . GLU A 1 262 ? -3.718 -1.369 -27.411 1.00 52.69 262 GLU A O 1
ATOM 1975 N N . PRO A 1 263 ? -5.147 -2.710 -26.282 1.00 52.72 263 PRO A N 1
ATOM 1976 C CA . PRO A 1 263 ? -4.195 -3.791 -26.030 1.00 52.72 263 PRO A CA 1
ATOM 1977 C C . PRO A 1 263 ? -3.917 -4.543 -27.336 1.00 52.72 263 PRO A C 1
ATOM 1979 O O . PRO A 1 263 ? -4.398 -5.645 -27.593 1.00 52.72 263 PRO A O 1
ATOM 1982 N N . ASN A 1 264 ? -3.175 -3.887 -28.216 1.00 56.12 264 ASN A N 1
ATOM 1983 C CA . ASN A 1 264 ? -2.825 -4.365 -29.530 1.00 56.12 264 ASN A CA 1
ATOM 1984 C C . ASN A 1 264 ? -1.302 -4.554 -29.572 1.00 56.12 264 ASN A C 1
ATOM 1986 O O . ASN A 1 264 ? -0.566 -3.608 -29.287 1.00 56.12 264 ASN A O 1
ATOM 1990 N N . PRO A 1 265 ? -0.792 -5.729 -29.981 1.00 54.41 265 PRO A N 1
ATOM 1991 C CA . PRO A 1 265 ? 0.639 -5.945 -30.201 1.00 54.41 265 PRO A CA 1
ATOM 1992 C C . PRO A 1 265 ? 1.280 -4.936 -31.171 1.00 54.41 265 PRO A C 1
ATOM 1994 O O . PRO A 1 265 ? 2.498 -4.771 -31.196 1.00 54.41 265 PRO A O 1
ATOM 1997 N N . THR A 1 266 ? 0.484 -4.254 -32.003 1.00 61.50 266 THR A N 1
ATOM 1998 C CA . THR A 1 266 ? 0.965 -3.178 -32.877 1.00 61.50 266 THR A CA 1
ATOM 1999 C C . THR A 1 266 ? 1.048 -1.814 -32.203 1.00 61.50 266 THR A C 1
ATOM 2001 O O . THR A 1 266 ? 1.668 -0.927 -32.781 1.00 61.50 266 THR A O 1
ATOM 2004 N N . ALA A 1 267 ? 0.439 -1.636 -31.030 1.00 58.50 267 ALA A N 1
ATOM 2005 C CA . ALA A 1 267 ? 0.420 -0.371 -30.305 1.00 58.50 267 ALA A CA 1
ATOM 2006 C C . ALA A 1 267 ? 1.729 -0.090 -29.556 1.00 58.50 267 ALA A C 1
ATOM 2008 O O . ALA A 1 267 ? 1.899 1.004 -29.053 1.00 58.50 267 ALA A O 1
ATOM 2009 N N . THR A 1 268 ? 2.688 -1.013 -29.525 1.00 67.75 268 THR A N 1
ATOM 2010 C CA . THR A 1 268 ? 3.998 -0.770 -28.909 1.00 67.75 268 THR A CA 1
ATOM 2011 C C . THR A 1 268 ? 4.773 0.358 -29.593 1.00 67.75 268 THR A C 1
ATOM 2013 O O . THR A 1 268 ? 4.773 0.458 -30.822 1.00 67.75 268 THR A O 1
ATOM 2016 N N . PHE A 1 269 ? 5.505 1.160 -28.810 1.00 76.25 269 PHE A N 1
ATOM 2017 C CA . PHE A 1 269 ? 6.406 2.178 -29.343 1.00 76.25 269 PHE A CA 1
ATOM 2018 C C . PHE A 1 269 ? 7.499 1.528 -30.200 1.00 76.25 269 PHE A C 1
ATOM 2020 O O . PHE A 1 269 ? 8.383 0.826 -29.701 1.00 76.25 269 PHE A O 1
ATOM 2027 N N . ARG A 1 270 ? 7.419 1.754 -31.513 1.00 83.31 270 ARG A N 1
ATOM 2028 C CA . ARG A 1 270 ? 8.374 1.251 -32.503 1.00 83.31 270 ARG A CA 1
ATOM 2029 C C . ARG A 1 270 ? 9.374 2.335 -32.840 1.00 83.31 270 ARG A C 1
ATOM 2031 O O . ARG A 1 270 ? 9.000 3.462 -33.154 1.00 83.31 270 ARG A O 1
ATOM 2038 N N . PHE A 1 271 ? 10.644 1.970 -32.832 1.00 87.62 271 PHE A N 1
ATOM 2039 C CA . PHE A 1 271 ? 11.702 2.870 -33.248 1.00 87.62 271 PHE A CA 1
ATOM 2040 C C . PHE A 1 271 ? 11.615 3.078 -34.758 1.00 87.62 271 PHE A C 1
ATOM 2042 O O . PHE A 1 271 ? 11.370 2.131 -35.511 1.00 87.62 271 PHE A O 1
ATOM 2049 N N . ALA A 1 272 ? 11.815 4.318 -35.204 1.00 86.31 272 ALA A N 1
ATOM 2050 C CA . ALA A 1 272 ? 11.856 4.630 -36.631 1.00 86.31 272 ALA A CA 1
ATOM 2051 C C . ALA A 1 272 ? 13.007 3.885 -37.328 1.00 86.31 272 ALA A C 1
ATOM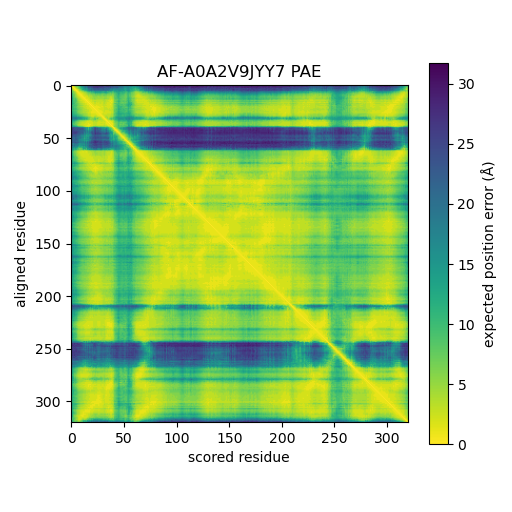 2053 O O . ALA A 1 272 ? 12.844 3.374 -38.435 1.00 86.31 272 ALA A O 1
ATOM 2054 N N . GLU A 1 273 ? 14.142 3.769 -36.638 1.00 90.50 273 GLU A N 1
ATOM 2055 C CA . GLU A 1 273 ? 15.300 2.991 -37.059 1.00 90.50 273 GLU A CA 1
ATOM 2056 C C . GLU A 1 273 ? 15.675 1.985 -35.964 1.00 90.50 273 GLU A C 1
ATOM 2058 O O . GLU A 1 273 ? 15.586 2.317 -34.778 1.00 90.50 273 GLU A O 1
ATOM 2063 N N . PRO A 1 274 ? 16.095 0.758 -36.319 1.00 90.88 274 PRO A N 1
ATOM 2064 C CA . PRO A 1 274 ? 16.555 -0.197 -35.327 1.00 90.88 274 PRO A CA 1
ATOM 2065 C C . PRO A 1 274 ? 17.797 0.301 -34.586 1.00 90.88 274 PRO A C 1
ATOM 2067 O O . PRO A 1 274 ? 18.734 0.823 -35.191 1.00 90.88 274 PRO A O 1
ATOM 2070 N N . ILE A 1 275 ? 17.830 0.068 -33.278 1.00 92.50 275 ILE A N 1
ATOM 2071 C CA . ILE A 1 275 ? 18.997 0.317 -32.436 1.00 92.50 275 ILE A CA 1
ATOM 2072 C C . ILE A 1 275 ? 19.807 -0.974 -32.378 1.00 92.50 275 ILE A C 1
ATOM 2074 O O . ILE A 1 275 ? 19.343 -1.994 -31.868 1.00 92.50 275 ILE A O 1
ATOM 2078 N N . PHE A 1 276 ? 21.021 -0.931 -32.917 1.00 90.81 276 PHE A N 1
ATOM 2079 C CA . PHE A 1 276 ? 21.944 -2.058 -32.882 1.00 90.81 276 PHE A CA 1
ATOM 2080 C C . PHE A 1 276 ? 22.773 -2.012 -31.600 1.00 90.81 276 PHE A C 1
ATOM 2082 O O . PHE A 1 276 ? 23.382 -0.990 -31.288 1.00 90.81 276 PHE A O 1
ATOM 2089 N N . ILE A 1 277 ? 22.776 -3.124 -30.871 1.00 89.06 277 ILE A N 1
ATOM 2090 C CA . ILE A 1 277 ? 23.572 -3.333 -29.665 1.00 89.06 277 ILE A CA 1
ATOM 2091 C C . ILE A 1 277 ? 24.495 -4.511 -29.939 1.00 89.06 277 ILE A C 1
ATOM 2093 O O . ILE A 1 277 ? 24.047 -5.657 -30.050 1.00 89.06 277 ILE A O 1
ATOM 2097 N N . ASP A 1 278 ? 25.780 -4.223 -30.103 1.00 83.81 278 ASP A N 1
ATOM 2098 C CA . ASP A 1 278 ? 26.765 -5.250 -30.412 1.00 83.81 278 ASP A CA 1
ATOM 2099 C C . ASP A 1 278 ? 27.094 -6.102 -29.184 1.00 83.81 278 ASP A C 1
ATOM 2101 O O . ASP A 1 278 ? 26.938 -5.697 -28.029 1.00 83.81 278 ASP A O 1
ATOM 2105 N N . LYS A 1 279 ? 27.579 -7.318 -29.429 1.00 74.81 279 LYS A N 1
ATOM 2106 C CA . LYS A 1 279 ? 28.092 -8.200 -28.382 1.00 74.81 279 LYS A CA 1
ATOM 2107 C C . LYS A 1 279 ? 29.158 -7.456 -27.569 1.00 74.81 279 LYS A C 1
ATOM 2109 O O . LYS A 1 279 ? 30.049 -6.841 -28.143 1.00 74.81 279 LYS A O 1
ATOM 2114 N N . GLN A 1 280 ? 29.068 -7.546 -26.239 1.00 73.38 280 GLN A N 1
ATOM 2115 C CA . GLN A 1 280 ? 29.919 -6.838 -25.259 1.00 73.38 280 GLN A CA 1
ATOM 2116 C C . GLN A 1 280 ? 29.688 -5.323 -25.155 1.00 73.38 280 GLN A C 1
ATOM 2118 O O . GLN A 1 280 ? 30.301 -4.676 -24.306 1.00 73.38 280 GLN A O 1
ATOM 2123 N N . GLN A 1 281 ? 28.787 -4.741 -25.950 1.00 78.25 281 GLN A N 1
ATOM 2124 C CA . GLN A 1 281 ? 28.386 -3.360 -25.746 1.00 78.25 281 GLN A CA 1
ATOM 2125 C C . GLN A 1 281 ? 27.447 -3.274 -24.543 1.00 78.25 281 GLN A C 1
ATOM 2127 O O . GLN A 1 281 ? 26.414 -3.941 -24.473 1.00 78.25 281 GLN A O 1
ATOM 2132 N N . ASN A 1 282 ? 27.806 -2.428 -23.580 1.00 81.56 282 ASN A N 1
ATOM 2133 C CA . ASN A 1 282 ? 26.917 -2.123 -22.470 1.00 81.56 282 ASN A CA 1
ATOM 2134 C C . ASN A 1 282 ? 25.694 -1.372 -22.990 1.00 81.56 282 ASN A C 1
ATOM 2136 O O . ASN A 1 282 ? 25.819 -0.496 -23.834 1.00 81.56 282 ASN A O 1
ATOM 2140 N N . PHE A 1 283 ? 24.521 -1.660 -22.451 1.00 89.25 283 PHE A N 1
ATOM 2141 C CA . PHE A 1 283 ? 23.332 -0.836 -22.639 1.00 89.25 283 PHE A CA 1
ATOM 2142 C C . PHE A 1 283 ? 22.587 -0.749 -21.310 1.00 89.25 283 PHE A C 1
ATOM 2144 O O . PHE A 1 283 ? 22.894 -1.489 -20.381 1.00 89.25 283 PHE A O 1
ATOM 2151 N N . ARG A 1 284 ? 21.670 0.189 -21.145 1.00 91.25 284 ARG A N 1
ATOM 2152 C CA . ARG A 1 284 ? 20.773 0.216 -19.983 1.00 91.25 284 ARG A CA 1
ATOM 2153 C C . ARG A 1 284 ? 19.535 1.002 -20.323 1.00 91.25 284 ARG A C 1
ATOM 2155 O O . ARG A 1 284 ? 19.587 1.875 -21.185 1.00 91.25 284 ARG A O 1
ATOM 2162 N N . VAL A 1 285 ? 18.466 0.707 -19.610 1.00 92.50 285 VAL A N 1
ATOM 2163 C CA . VAL A 1 285 ? 17.309 1.591 -19.577 1.00 92.50 285 VAL A CA 1
ATOM 2164 C C . VAL A 1 285 ? 17.255 2.214 -18.198 1.00 92.50 285 VAL A C 1
ATOM 2166 O O . VAL A 1 285 ? 17.507 1.539 -17.205 1.00 92.50 285 VAL A O 1
ATOM 2169 N N . GLU A 1 286 ? 16.994 3.508 -18.149 1.00 94.38 286 GLU A N 1
ATOM 2170 C CA . GLU A 1 286 ? 16.812 4.251 -16.910 1.00 94.38 286 GLU A CA 1
ATOM 2171 C C . GLU A 1 286 ? 15.410 4.855 -16.924 1.00 94.38 286 GLU A C 1
ATOM 2173 O O . GLU A 1 286 ? 15.007 5.432 -17.931 1.00 94.38 286 GLU A O 1
ATOM 2178 N N . ILE A 1 287 ? 14.663 4.688 -15.834 1.00 94.50 287 ILE A N 1
ATOM 2179 C CA . ILE A 1 287 ? 13.410 5.406 -15.586 1.00 94.50 287 ILE A CA 1
ATOM 2180 C C . ILE A 1 287 ? 13.701 6.398 -14.469 1.00 94.50 287 ILE A C 1
ATOM 2182 O O . ILE A 1 287 ? 13.990 5.997 -13.344 1.00 94.50 287 ILE A O 1
ATOM 2186 N N . VAL A 1 288 ? 13.672 7.683 -14.797 1.00 95.06 288 VAL A N 1
ATOM 2187 C CA . VAL A 1 288 ? 14.046 8.781 -13.904 1.00 95.06 288 VAL A CA 1
ATOM 2188 C C . VAL A 1 288 ? 12.791 9.502 -13.440 1.00 95.06 288 VAL A C 1
ATOM 2190 O O . VAL A 1 288 ? 11.943 9.826 -14.270 1.00 95.06 288 VAL A O 1
ATOM 2193 N N . VAL A 1 289 ? 12.701 9.798 -12.145 1.00 95.62 289 VAL A N 1
ATOM 2194 C CA . VAL A 1 289 ? 11.743 10.752 -11.572 1.00 95.62 289 VAL A CA 1
ATOM 2195 C C . VAL A 1 289 ? 12.441 12.118 -11.510 1.00 95.62 289 VAL A C 1
ATOM 2197 O O . VAL A 1 289 ? 13.375 12.287 -10.719 1.00 95.62 289 VAL A O 1
ATOM 2200 N N . PRO A 1 290 ? 12.086 13.090 -12.371 1.00 93.62 290 PRO A N 1
ATOM 2201 C CA . PRO A 1 290 ? 12.827 14.350 -12.448 1.00 93.62 290 PRO A CA 1
ATOM 2202 C C . PRO A 1 290 ? 12.576 15.276 -11.255 1.00 93.62 290 PRO A C 1
ATOM 2204 O O . PRO A 1 290 ? 13.471 16.024 -10.866 1.00 93.62 290 PRO A O 1
ATOM 2207 N N . ASP A 1 291 ? 11.360 15.245 -10.711 1.00 94.75 291 ASP A N 1
ATOM 2208 C CA . ASP A 1 291 ? 10.904 16.133 -9.647 1.00 94.75 291 ASP A CA 1
ATOM 2209 C C . ASP A 1 291 ? 11.094 15.498 -8.261 1.00 94.75 291 ASP A C 1
ATOM 2211 O O . ASP A 1 291 ? 10.740 14.339 -8.046 1.00 94.75 291 ASP A O 1
ATOM 2215 N N . SER A 1 292 ? 11.671 16.247 -7.318 1.00 92.81 292 SER A N 1
ATOM 2216 C CA . SER A 1 292 ? 12.027 15.715 -5.997 1.00 92.81 292 SER A CA 1
ATOM 2217 C C . SER A 1 292 ? 10.834 15.521 -5.073 1.00 92.81 292 SER A C 1
ATOM 2219 O O . SER A 1 292 ? 10.881 14.642 -4.217 1.00 92.81 292 SER A O 1
ATOM 2221 N N . ASP A 1 293 ? 9.796 16.343 -5.210 1.00 92.44 293 ASP A N 1
ATOM 2222 C CA . ASP A 1 293 ? 8.605 16.223 -4.371 1.00 92.44 293 ASP A CA 1
ATOM 2223 C C . ASP A 1 293 ? 7.777 15.026 -4.839 1.00 92.44 293 ASP A C 1
ATOM 2225 O O . ASP A 1 293 ? 7.451 14.147 -4.045 1.00 92.44 293 ASP A O 1
ATOM 2229 N N . THR A 1 294 ? 7.620 14.886 -6.156 1.00 91.81 294 THR A N 1
ATOM 2230 C CA . THR A 1 294 ? 7.028 13.695 -6.767 1.00 91.81 294 THR A CA 1
ATOM 2231 C C . THR A 1 294 ? 7.814 12.427 -6.441 1.00 91.81 294 THR A C 1
ATOM 2233 O O . THR A 1 294 ? 7.222 11.374 -6.226 1.00 91.81 294 THR A O 1
ATOM 2236 N N . LEU A 1 295 ? 9.150 12.497 -6.382 1.00 93.06 295 LEU A N 1
ATOM 2237 C CA . LEU A 1 295 ? 9.965 11.357 -5.965 1.00 93.06 295 LEU A CA 1
ATOM 2238 C C . LEU A 1 295 ? 9.592 10.890 -4.559 1.00 93.06 295 LEU A C 1
ATOM 2240 O O . LEU A 1 295 ? 9.398 9.694 -4.386 1.00 93.06 295 LEU A O 1
ATOM 2244 N N . LYS A 1 296 ? 9.457 11.798 -3.586 1.00 91.62 296 LYS A N 1
ATOM 2245 C CA . LYS A 1 296 ? 9.076 11.425 -2.214 1.00 91.62 296 LYS A CA 1
ATOM 2246 C C . LYS A 1 296 ? 7.718 10.732 -2.181 1.00 91.62 296 LYS A C 1
ATOM 2248 O O . LYS A 1 296 ? 7.589 9.691 -1.552 1.00 91.62 296 LYS A O 1
ATOM 2253 N N . GLU A 1 297 ? 6.743 11.262 -2.916 1.00 91.12 297 GLU A N 1
ATOM 2254 C CA . GLU A 1 297 ? 5.418 10.642 -3.013 1.00 91.12 297 GLU A CA 1
ATOM 2255 C C . GLU A 1 297 ? 5.478 9.249 -3.654 1.00 91.12 297 GLU A C 1
ATOM 2257 O O . GLU A 1 297 ? 4.832 8.317 -3.186 1.00 91.12 297 GLU A O 1
ATOM 2262 N N . LEU A 1 298 ? 6.263 9.076 -4.724 1.00 92.12 298 LEU A N 1
ATOM 2263 C CA . LEU A 1 298 ? 6.437 7.768 -5.361 1.00 92.12 298 LEU A CA 1
ATOM 2264 C C . LEU A 1 298 ? 7.207 6.790 -4.466 1.00 92.12 298 LEU A C 1
ATOM 2266 O O . LEU A 1 298 ? 6.956 5.590 -4.523 1.00 92.12 298 LEU A O 1
ATOM 2270 N N . GLN A 1 299 ? 8.139 7.272 -3.644 1.00 93.44 299 GLN A N 1
ATOM 2271 C CA . GLN A 1 299 ? 8.898 6.429 -2.722 1.00 93.44 299 GLN A CA 1
ATOM 2272 C C . GLN A 1 299 ? 8.012 5.802 -1.642 1.00 93.44 299 GLN A C 1
ATOM 2274 O O . GLN A 1 299 ? 8.351 4.717 -1.190 1.00 93.44 299 GLN A O 1
ATOM 2279 N N . GLN A 1 300 ? 6.868 6.404 -1.307 1.00 93.62 300 GLN A N 1
ATOM 2280 C CA . GLN A 1 300 ? 5.901 5.869 -0.337 1.00 93.62 300 GLN A CA 1
ATOM 2281 C C . GLN A 1 300 ? 5.027 4.726 -0.884 1.00 93.62 300 GLN A C 1
ATOM 2283 O O . GLN A 1 300 ? 4.246 4.139 -0.140 1.00 93.62 300 GLN A O 1
ATOM 2288 N N . ILE A 1 301 ? 5.131 4.400 -2.178 1.00 93.44 301 ILE A N 1
ATOM 2289 C CA . ILE A 1 301 ? 4.326 3.342 -2.800 1.00 93.44 301 ILE A CA 1
ATOM 2290 C C . ILE A 1 301 ? 4.724 1.975 -2.238 1.00 93.44 301 ILE A C 1
ATOM 2292 O O . ILE A 1 301 ? 5.860 1.547 -2.432 1.00 93.44 301 ILE A O 1
ATOM 2296 N N . TYR A 1 302 ? 3.779 1.255 -1.640 1.00 94.81 302 TYR A N 1
ATOM 2297 C CA . TYR A 1 302 ? 3.983 -0.116 -1.172 1.00 94.81 302 TYR A CA 1
ATOM 2298 C C . TYR A 1 302 ? 3.882 -1.146 -2.292 1.00 94.81 302 TYR A C 1
ATOM 2300 O O . TYR A 1 302 ? 3.113 -0.984 -3.245 1.00 94.81 302 TYR A O 1
ATOM 2308 N N . GLY A 1 303 ? 4.661 -2.221 -2.172 1.00 92.44 303 GLY A N 1
ATOM 2309 C CA . GLY A 1 303 ? 4.509 -3.406 -3.007 1.00 92.44 303 GLY A CA 1
ATOM 2310 C C . GLY A 1 303 ? 3.372 -4.334 -2.549 1.00 92.44 303 GLY A C 1
ATOM 2311 O O . GLY A 1 303 ? 2.726 -4.065 -1.542 1.00 92.44 303 GLY A O 1
ATOM 2312 N N . PRO A 1 304 ? 3.128 -5.447 -3.266 1.00 91.00 304 PRO A N 1
ATOM 2313 C CA . PRO A 1 304 ? 3.885 -5.929 -4.420 1.00 91.00 304 PRO A CA 1
ATOM 2314 C C . PRO A 1 304 ? 3.752 -5.032 -5.663 1.00 91.00 304 PRO A C 1
ATOM 2316 O O . PRO A 1 304 ? 2.687 -4.900 -6.250 1.00 91.00 304 PRO A O 1
ATOM 2319 N N . LEU A 1 305 ? 4.876 -4.484 -6.138 1.00 87.25 305 LEU A N 1
ATOM 2320 C CA . LEU A 1 305 ? 4.935 -3.672 -7.359 1.00 87.25 305 LEU A CA 1
ATOM 2321 C C . LEU A 1 305 ? 6.042 -4.185 -8.277 1.00 87.25 305 LEU A C 1
ATOM 2323 O O . LEU A 1 305 ? 7.180 -4.411 -7.861 1.00 87.25 305 LEU A O 1
ATOM 2327 N N . LEU A 1 306 ? 5.716 -4.359 -9.551 1.00 84.81 306 LEU A N 1
ATOM 2328 C CA . LEU A 1 306 ? 6.620 -4.837 -10.583 1.00 84.81 306 LEU A CA 1
ATOM 2329 C C . LEU A 1 306 ? 6.659 -3.836 -11.729 1.00 84.81 306 LEU A C 1
ATOM 2331 O O . LEU A 1 306 ? 5.646 -3.588 -12.375 1.00 84.81 306 LEU A O 1
ATOM 2335 N N . ILE A 1 307 ? 7.845 -3.308 -12.017 1.00 86.06 307 ILE A N 1
ATOM 2336 C CA . ILE A 1 307 ? 8.088 -2.447 -13.174 1.00 86.06 307 ILE A CA 1
ATOM 2337 C C . ILE A 1 307 ? 9.024 -3.200 -14.109 1.00 86.06 307 ILE A C 1
ATOM 2339 O O . ILE A 1 307 ? 10.153 -3.514 -13.737 1.00 86.06 307 ILE A O 1
ATOM 2343 N N . TRP A 1 308 ? 8.565 -3.519 -15.314 1.00 84.19 308 TRP A N 1
ATOM 2344 C CA . TRP A 1 308 ? 9.333 -4.234 -16.326 1.00 84.19 308 TRP A CA 1
ATOM 2345 C C . TRP A 1 308 ? 9.670 -3.323 -17.487 1.00 84.19 308 TRP A C 1
ATOM 2347 O O . TRP A 1 308 ? 8.812 -2.612 -18.010 1.00 84.19 308 TRP A O 1
ATOM 2357 N N . VAL A 1 309 ? 10.899 -3.441 -17.969 1.00 86.25 309 VAL A N 1
ATOM 2358 C CA . VAL A 1 309 ? 11.294 -2.888 -19.257 1.00 86.25 309 VAL A CA 1
ATOM 2359 C C . VAL A 1 309 ? 11.516 -4.038 -20.219 1.00 86.25 309 VAL A C 1
ATOM 2361 O O . VAL A 1 309 ? 12.320 -4.930 -19.959 1.00 86.25 309 VAL A O 1
ATOM 2364 N N . VAL A 1 310 ? 10.821 -4.004 -21.354 1.00 84.75 310 VAL A N 1
ATOM 2365 C CA . VAL A 1 310 ? 10.953 -4.997 -22.421 1.00 84.75 310 VAL A CA 1
ATOM 2366 C C . VAL A 1 310 ? 11.516 -4.320 -23.661 1.00 84.75 310 VAL A C 1
ATOM 2368 O O . VAL A 1 310 ? 10.894 -3.409 -24.208 1.00 84.75 310 VAL A O 1
ATOM 2371 N N . LEU A 1 311 ? 12.660 -4.798 -24.145 1.00 87.38 311 LEU A N 1
ATOM 2372 C CA . LEU A 1 311 ? 13.195 -4.443 -25.456 1.00 87.38 311 LEU A CA 1
ATOM 2373 C C . LEU A 1 311 ? 12.852 -5.557 -26.437 1.00 87.38 311 LEU A C 1
ATOM 2375 O O . LEU A 1 311 ? 13.303 -6.695 -26.299 1.00 87.38 311 LEU A O 1
ATOM 2379 N N . ASP A 1 312 ? 12.039 -5.223 -27.431 1.00 86.50 312 ASP A N 1
ATOM 2380 C CA . ASP A 1 312 ? 11.625 -6.150 -28.472 1.00 86.50 312 ASP A CA 1
ATOM 2381 C C . ASP A 1 312 ? 12.505 -5.983 -29.718 1.00 86.50 312 ASP A C 1
ATOM 2383 O O . ASP A 1 312 ? 12.794 -4.862 -30.151 1.00 86.50 312 ASP A O 1
ATOM 2387 N N . GLY A 1 313 ? 12.969 -7.092 -30.291 1.00 88.44 313 GLY A N 1
ATOM 2388 C CA . GLY A 1 313 ? 14.012 -7.061 -31.305 1.00 88.44 313 GLY A CA 1
ATOM 2389 C C . GLY A 1 313 ? 14.449 -8.423 -31.827 1.00 88.44 313 GLY A C 1
ATOM 2390 O O . GLY A 1 313 ? 13.881 -9.469 -31.508 1.00 88.44 313 GLY A O 1
ATOM 2391 N N . TYR A 1 314 ? 15.479 -8.401 -32.668 1.00 88.25 314 TYR A N 1
ATOM 2392 C CA . TYR A 1 314 ? 16.037 -9.599 -33.284 1.00 88.25 314 TYR A CA 1
ATOM 2393 C C . TYR A 1 314 ? 17.471 -9.832 -32.833 1.00 88.25 314 TYR A C 1
ATOM 2395 O O . TYR A 1 314 ? 18.327 -8.962 -32.972 1.00 88.25 314 TYR A O 1
ATOM 2403 N N . MET A 1 315 ? 17.764 -11.048 -32.397 1.00 84.94 315 MET A N 1
ATOM 2404 C CA . MET A 1 315 ? 19.129 -11.542 -32.328 1.00 84.94 315 MET A CA 1
ATOM 2405 C C . MET A 1 315 ? 19.616 -11.866 -33.729 1.00 84.94 315 MET A C 1
ATOM 2407 O O . MET A 1 315 ? 18.960 -12.608 -34.465 1.00 84.94 315 MET A O 1
ATOM 2411 N N . THR A 1 316 ? 20.761 -11.308 -34.111 1.00 83.38 316 THR A N 1
ATOM 2412 C CA . THR A 1 316 ? 21.304 -11.482 -35.456 1.00 83.38 316 THR A CA 1
ATOM 2413 C C . THR A 1 316 ? 22.683 -12.124 -35.444 1.00 83.38 316 THR A C 1
ATOM 2415 O O . THR A 1 316 ? 23.511 -11.863 -34.563 1.00 83.38 316 THR A O 1
ATOM 2418 N N . ARG A 1 317 ? 22.917 -13.002 -36.421 1.00 79.62 317 ARG A N 1
ATOM 2419 C CA . ARG A 1 317 ? 24.235 -13.567 -36.709 1.00 79.62 317 ARG A CA 1
ATOM 2420 C C . ARG A 1 317 ? 24.482 -13.618 -38.201 1.00 79.62 317 ARG A C 1
ATOM 2422 O O . ARG A 1 317 ? 23.568 -13.902 -38.979 1.00 79.62 317 ARG A O 1
ATOM 2429 N N . ASP A 1 318 ? 25.733 -13.404 -38.565 1.00 71.62 318 ASP A N 1
ATOM 2430 C CA . ASP A 1 318 ? 26.197 -13.680 -39.913 1.00 71.62 318 ASP A CA 1
ATOM 2431 C C . ASP A 1 318 ? 26.575 -15.157 -39.988 1.00 71.62 318 ASP A C 1
ATOM 2433 O O . ASP A 1 318 ? 27.364 -15.657 -39.181 1.00 71.62 318 ASP A O 1
ATOM 2437 N N . VAL A 1 319 ? 25.962 -15.874 -40.925 1.00 65.19 319 VAL A N 1
ATOM 2438 C CA . VAL A 1 319 ? 26.281 -17.276 -41.171 1.00 65.19 319 VAL A CA 1
ATOM 2439 C C . VAL A 1 319 ? 27.545 -17.334 -42.028 1.00 65.19 319 VAL A C 1
ATOM 2441 O O . VAL A 1 319 ? 27.499 -17.060 -43.233 1.00 65.19 319 VAL A O 1
ATOM 2444 N N . GLN A 1 320 ? 28.670 -17.635 -41.372 1.00 60.91 320 GLN A N 1
ATOM 2445 C CA . GLN A 1 320 ? 29.955 -17.929 -42.016 1.00 60.91 320 GLN A CA 1
ATOM 2446 C C . GLN A 1 320 ? 29.974 -19.328 -42.626 1.00 60.91 320 GLN A C 1
ATOM 2448 O O . GLN A 1 320 ? 29.369 -20.255 -42.043 1.00 60.91 320 GLN A O 1
#

Nearest PDB structures (foldseek):
  7vxl-assembly1_A  TM=2.312E-01  e=3.473E-01  Coxsackievirus B3
  8tzs-assembly1_A  TM=2.714E-01  e=7.085E-01  Homo sapiens
  6u66-assembly1_A  TM=3.065E-01  e=1.445E+00  Homo sapiens
  6rwb-assembly1_C  TM=2.872E-01  e=8.096E+00  Yersinia pseudotuberculosis

pLDDT: mean 84.12, std 16.12, range [39.78, 98.06]

Foldseek 3Di:
DDQDAFDKDKDWDKDKWKDFFAAQGFLLVSPPDLKDKTLPDDPPDFRCCVVQVPPPHDPFFWKWWFWFKAKDKALDAHHHDQPDKDKDWFFFKAAPVRWWWFADPVVRAIDTHPVDDLQGTKGFIFIGGPRRLLVQLVVLVPDPNQKDKAQQPDPRTDFMDRNNHTDDPVSSVRCNVRRIIGMDGSVNSVVRLPDPRCPLQRAFVLSSDPDCSSVVLVCLQQQQKWKFKFWQNDTPDIGRNLQRNFQDWSAHPVRDTPGSDHNDPVRTGTDPGIDMHTVPTHMMMMIGRPDPVSSSNSRSHGDSMMIMMMGTTIRIGRRD

Solvent-accessible surface area (backbone atoms only — not comparable to full-atom values): 17223 Å² total; per-residue (Å²): 132,87,85,59,69,82,42,74,49,70,43,83,54,67,48,74,38,72,52,71,30,49,63,51,31,36,36,40,81,71,36,92,49,62,47,50,74,33,56,69,56,87,82,88,50,68,62,47,56,73,74,50,58,42,92,85,49,68,97,64,63,46,32,38,36,37,37,29,43,36,46,46,67,58,58,56,74,66,35,61,34,62,66,62,63,50,67,60,65,68,40,61,28,17,30,86,83,74,33,45,29,14,49,42,81,90,77,73,40,76,39,58,44,91,75,39,44,82,73,25,28,29,26,28,26,35,50,35,20,48,34,54,45,51,54,48,35,47,49,3,65,74,34,96,82,32,40,34,76,48,54,54,87,42,89,43,57,75,47,42,27,37,54,93,42,75,60,51,72,73,55,49,48,50,41,34,76,60,42,25,24,36,75,44,42,35,68,57,46,47,56,58,56,72,28,81,80,26,70,88,72,41,63,41,64,40,79,65,47,79,87,62,16,50,49,52,44,47,48,56,55,32,72,53,22,37,33,31,38,28,53,62,88,43,77,76,44,77,45,55,32,67,64,22,39,26,31,62,49,44,60,32,96,83,72,54,77,53,51,77,52,65,68,32,91,80,48,37,37,60,50,97,61,69,47,77,44,47,69,85,51,47,46,35,40,34,41,29,38,85,48,69,68,59,38,56,55,52,25,30,36,50,2,39,35,42,42,34,44,36,41,33,31,29,41,27,26,76,37,118

Secondary structure (DSSP, 8-state):
----TT-EEEEE--EEEEEEEPBT-BHHHH-SSSEEEES--SSS--TTHHHHSSTTS-TT--EEEEEEEEEEE--PPP---S-SEE---SEEEE-TTSPBEEEETTTTEEEEGGG--TTTBEEEEE-EEHHHHHHHHHHHHHSSSSEEEEETT-TTEEEEEETTEEPPHHHHHHHHHTT-EEEEEHHHHHHHHTSGGGTTTPPPHHHHSTTTHHHHHHHHHHHS-EEEEEETTEEEEEEEGGGS-TTS-B--TTS--B-SS---TT-SEEEEEEEEEETT--EEEEEE---HHHHHHHHT-BBSEEEEEEEEEEEEEE--

Mean predicted aligned error: 8.35 Å

Sequence (320 aa):
MAVVQGVKERVHLPIYDAARVKPEEQLGEVLDSNTLKFFVDVQGKTKLETNLQAAGLLPHFNTFEARAMRVVVSDLPAEFPAEPTATPDDQPVTDGDDKPLGFDTGTGKVVTGTNVTAANSITASIELGLSDLIDLLQQARDSNDGTVDIPMGDDFIKEVHVGTTALNDAQIGLVTDAGGKITLADSDLEDLLYSNEFDDVRPPDEQIEGNGGSAKLLSKVIYNTVTTLYVGEKVMIEMPTWFFPAGAGVYSENGSFTTHGEPNPTATFRFAEPIFIDKQQNFRVEIVVPDSDTLKELQQIYGPLLIWVVLDGYMTRDVQ